Protein AF-A0A923VBX7-F1 (afdb_monomer_lite)

Secondary structure (DSSP, 8-state):
-HHHHHHHHHHHHHHHHHHHHHHHHHHHHTTS-HHHHT--STT-HHHHHHHHHTTPPPP---BTTB-TTTTS-HHHHHHHHHHHHHHHHHHHHHHHHHHHHHH-SEETTEEGGGHHHHHHHHHHHHHHHHHHHHHHHHHHHHHHHHHHHHHHHHTTHHHHS-HHHHHHHHHHHHHHHHHSSS--HHHHHHHHHHHHHHT--S---TT-HHHHHHHHHHS-HHHHHHHHHHHHHHHHTTS---HHHHHHHHHHHGGGHHHHHHHHHHHHHHHHHT-HHHHHHHT---SS--

Radius of gyration: 22.48 Å; chains: 1; bounding box: 53×40×68 Å

Structure (mmCIF, N/CA/C/O backbone):
data_AF-A0A923VBX7-F1
#
_entry.id   AF-A0A923VBX7-F1
#
loop_
_atom_site.group_PDB
_atom_site.id
_atom_site.type_symbol
_atom_site.label_atom_id
_atom_site.label_alt_id
_atom_site.label_comp_id
_atom_site.label_asym_id
_atom_site.label_entity_id
_atom_site.label_seq_id
_atom_site.pdbx_PDB_ins_code
_atom_site.Cartn_x
_atom_site.Cartn_y
_atom_site.Cartn_z
_atom_site.occupancy
_atom_site.B_iso_or_equiv
_atom_site.auth_seq_id
_atom_site.auth_comp_id
_atom_site.auth_asym_id
_atom_site.auth_atom_id
_atom_site.pdbx_PDB_model_num
ATOM 1 N N . ALA A 1 1 ? 29.361 15.892 -28.847 1.00 51.56 1 ALA A N 1
ATOM 2 C CA . ALA A 1 1 ? 28.146 15.483 -29.585 1.00 51.56 1 ALA A CA 1
ATOM 3 C C . ALA A 1 1 ? 27.371 14.391 -28.845 1.00 51.56 1 ALA A C 1
ATOM 5 O O . ALA A 1 1 ? 26.233 14.630 -28.474 1.00 51.56 1 ALA A O 1
ATOM 6 N N . THR A 1 2 ? 27.987 13.244 -28.541 1.00 47.69 2 THR A N 1
ATOM 7 C CA . THR A 1 2 ? 27.317 12.080 -27.926 1.00 47.69 2 THR A CA 1
ATOM 8 C C . THR A 1 2 ? 26.723 12.359 -26.543 1.00 47.69 2 THR A C 1
ATOM 10 O O . THR A 1 2 ? 25.574 12.017 -26.321 1.00 47.69 2 THR A O 1
ATOM 13 N N . ILE A 1 3 ? 27.451 13.057 -25.658 1.00 49.62 3 ILE A N 1
ATOM 14 C CA . ILE A 1 3 ? 26.965 13.453 -24.316 1.00 49.62 3 ILE A CA 1
ATOM 15 C C . ILE A 1 3 ? 25.756 14.397 -24.407 1.00 49.62 3 ILE A C 1
ATOM 17 O O . ILE A 1 3 ? 24.813 14.300 -23.631 1.00 49.62 3 ILE A O 1
ATOM 21 N N . PHE A 1 4 ? 25.772 15.314 -25.375 1.00 53.81 4 PHE A N 1
ATOM 22 C CA . PHE A 1 4 ? 24.684 16.269 -25.577 1.00 53.81 4 PHE A CA 1
ATOM 23 C C . PHE A 1 4 ? 23.429 15.571 -26.123 1.00 53.81 4 PHE A C 1
ATOM 25 O O . PHE A 1 4 ? 22.324 15.846 -25.672 1.00 53.81 4 PHE A O 1
ATOM 32 N N . ALA A 1 5 ? 23.605 14.608 -27.033 1.00 52.75 5 ALA A N 1
ATOM 33 C CA . ALA A 1 5 ? 22.516 13.785 -27.551 1.00 52.75 5 ALA A CA 1
ATOM 34 C C . ALA A 1 5 ? 21.892 12.888 -26.467 1.00 52.75 5 ALA A C 1
ATOM 36 O O . ALA A 1 5 ? 20.670 12.836 -26.370 1.00 52.75 5 ALA A O 1
ATOM 37 N N . THR A 1 6 ? 22.688 12.244 -25.603 1.00 56.56 6 THR A N 1
ATOM 38 C CA . THR A 1 6 ? 22.145 11.472 -24.469 1.00 56.56 6 THR A CA 1
ATOM 39 C C . THR A 1 6 ? 21.434 12.354 -23.449 1.00 56.56 6 THR A C 1
ATOM 41 O O . THR A 1 6 ? 20.392 11.951 -22.941 1.00 56.56 6 THR A O 1
ATOM 44 N N . LEU A 1 7 ? 21.926 13.569 -23.183 1.00 57.47 7 LEU A N 1
ATOM 45 C CA . LEU A 1 7 ? 21.220 14.535 -22.333 1.00 57.47 7 LEU A CA 1
ATOM 46 C C . LEU A 1 7 ? 19.865 14.945 -22.929 1.00 57.47 7 LEU A C 1
ATOM 48 O O . LEU A 1 7 ? 18.882 15.015 -22.195 1.00 57.47 7 LEU A O 1
ATOM 52 N N . ILE A 1 8 ? 19.788 15.159 -24.247 1.00 66.19 8 ILE A N 1
ATOM 53 C CA . ILE A 1 8 ? 18.523 15.450 -24.940 1.00 66.19 8 ILE A CA 1
ATOM 54 C C . ILE A 1 8 ? 17.568 14.258 -24.853 1.00 66.19 8 ILE A C 1
ATOM 56 O O . ILE A 1 8 ? 16.406 14.444 -24.509 1.00 66.19 8 ILE A O 1
ATOM 60 N N . VAL A 1 9 ? 18.036 13.038 -25.131 1.00 62.06 9 VAL A N 1
ATOM 61 C CA . VAL A 1 9 ? 17.202 11.827 -25.045 1.00 62.06 9 VAL A CA 1
ATOM 62 C C . VAL A 1 9 ? 16.673 11.637 -23.625 1.00 62.06 9 VAL A C 1
ATOM 64 O O . VAL A 1 9 ? 15.479 11.409 -23.446 1.00 62.06 9 VAL A O 1
ATOM 67 N N . PHE A 1 10 ? 17.525 11.807 -22.613 1.00 63.88 10 PHE A N 1
ATOM 68 C CA . PHE A 1 10 ? 17.118 11.744 -21.212 1.00 63.88 10 PHE A CA 1
ATOM 69 C C . PHE A 1 10 ? 16.081 12.821 -20.869 1.00 63.88 10 PHE A C 1
ATOM 71 O O . PHE A 1 10 ? 15.071 12.524 -20.235 1.00 63.88 10 PHE A O 1
ATOM 78 N N . TYR A 1 11 ? 16.282 14.053 -21.340 1.00 65.19 11 TYR A N 1
ATOM 79 C CA . TYR A 1 11 ? 15.330 15.147 -21.159 1.00 65.19 11 TYR A CA 1
ATOM 80 C C . TYR A 1 11 ? 13.978 14.864 -21.834 1.00 65.19 11 TYR A C 1
ATOM 82 O O . TYR A 1 11 ? 12.928 15.073 -21.231 1.00 65.19 11 TYR A O 1
ATOM 90 N N . VAL A 1 12 ? 13.975 14.330 -23.057 1.00 66.94 12 VAL A N 1
ATOM 91 C CA . VAL A 1 12 ? 12.745 13.957 -23.772 1.00 66.94 12 VAL A CA 1
ATOM 92 C C . VAL A 1 12 ? 12.023 12.811 -23.061 1.00 66.94 12 VAL A C 1
ATOM 94 O O . VAL A 1 12 ? 10.816 12.902 -22.844 1.00 66.94 12 VAL A O 1
ATOM 97 N N . LEU A 1 13 ? 12.742 11.765 -22.639 1.00 65.12 13 LEU A N 1
ATOM 98 C CA . LEU A 1 13 ? 12.178 10.670 -21.841 1.00 65.12 13 LEU A CA 1
ATOM 99 C C . LEU A 1 13 ? 11.580 11.183 -20.530 1.00 65.12 13 LEU A C 1
ATOM 101 O O . LEU A 1 13 ? 10.501 10.746 -20.139 1.00 65.12 13 LEU A O 1
ATOM 105 N N . PHE A 1 14 ? 12.240 12.144 -19.887 1.00 65.12 14 PHE A N 1
ATOM 106 C CA . PHE A 1 14 ? 11.742 12.791 -18.681 1.00 65.12 14 PHE A CA 1
ATOM 107 C C . PHE A 1 14 ? 10.430 13.548 -18.929 1.00 65.12 14 PHE A C 1
ATOM 109 O O . PHE A 1 14 ? 9.475 13.377 -18.173 1.00 65.12 14 PHE A O 1
ATOM 116 N N . ILE A 1 15 ? 10.336 14.324 -20.013 1.00 66.12 15 ILE A N 1
ATOM 117 C CA . ILE A 1 15 ? 9.091 15.008 -20.394 1.00 66.12 15 ILE A CA 1
ATOM 118 C C . ILE A 1 15 ? 7.979 14.001 -20.711 1.00 66.12 15 ILE A C 1
ATOM 120 O O . ILE A 1 15 ? 6.841 14.204 -20.294 1.00 66.12 15 ILE A O 1
ATOM 124 N N . ILE A 1 16 ? 8.290 12.898 -21.399 1.00 68.19 16 ILE A N 1
ATOM 125 C CA . ILE A 1 16 ? 7.318 11.832 -21.690 1.00 68.19 16 ILE A CA 1
ATOM 126 C C . ILE A 1 16 ? 6.838 11.173 -20.395 1.00 68.19 16 ILE A C 1
ATOM 128 O O . ILE A 1 16 ? 5.635 10.992 -20.223 1.00 68.19 16 ILE A O 1
ATOM 132 N N . ALA A 1 17 ? 7.747 10.854 -19.471 1.00 57.66 17 ALA A N 1
ATOM 133 C CA . ALA A 1 17 ? 7.400 10.293 -18.172 1.00 57.66 17 ALA A CA 1
ATOM 134 C C . ALA A 1 17 ? 6.510 11.260 -17.383 1.00 57.66 17 ALA A C 1
ATOM 136 O O . ALA A 1 17 ? 5.443 10.860 -16.930 1.00 57.66 17 ALA A O 1
ATOM 137 N N . LEU A 1 18 ? 6.878 12.543 -17.293 1.00 62.72 18 LEU A N 1
ATOM 138 C CA . LEU A 1 18 ? 6.049 13.562 -16.647 1.00 62.72 18 LEU A CA 1
ATOM 139 C C . LEU A 1 18 ? 4.673 13.694 -17.298 1.00 62.72 18 LEU A C 1
ATOM 141 O O . LEU A 1 18 ? 3.679 13.782 -16.584 1.00 62.72 18 LEU A O 1
ATOM 145 N N . LYS A 1 19 ? 4.595 13.681 -18.631 1.00 67.75 19 LYS A N 1
ATOM 146 C CA . LYS A 1 19 ? 3.326 13.780 -19.355 1.00 67.75 19 LYS A CA 1
ATOM 147 C C . LYS A 1 19 ? 2.448 12.551 -19.128 1.00 67.75 19 LYS A C 1
ATOM 149 O O . LYS A 1 19 ? 1.271 12.711 -18.832 1.00 67.75 19 LYS A O 1
ATOM 154 N N . ALA A 1 20 ? 3.012 11.346 -19.184 1.00 62.41 20 ALA A N 1
ATOM 155 C CA . ALA A 1 20 ? 2.283 10.111 -18.903 1.00 62.41 20 ALA A CA 1
ATOM 156 C C . ALA A 1 20 ? 1.764 10.092 -17.459 1.00 62.41 20 ALA A C 1
ATOM 158 O O . ALA A 1 20 ? 0.616 9.751 -17.193 1.00 62.41 20 ALA A O 1
ATOM 159 N N . VAL A 1 21 ? 2.599 10.522 -16.520 1.00 60.38 21 VAL A N 1
ATOM 160 C CA . VAL A 1 21 ? 2.256 10.628 -15.104 1.00 60.38 21 VAL A CA 1
ATOM 161 C C . VAL A 1 21 ? 1.185 11.711 -14.867 1.00 60.38 21 VAL A C 1
ATOM 163 O O . VAL A 1 21 ? 0.268 11.505 -14.072 1.00 60.38 21 VAL A O 1
ATOM 166 N N . TYR A 1 22 ? 1.241 12.828 -15.597 1.00 64.75 22 TYR A N 1
ATOM 167 C CA . TYR A 1 22 ? 0.217 13.877 -15.597 1.00 64.75 22 TYR A CA 1
ATOM 168 C C . TYR A 1 22 ? -1.111 13.403 -16.203 1.00 64.75 22 TYR A C 1
ATOM 170 O O . TYR A 1 22 ? -2.162 13.690 -15.641 1.00 64.75 22 TYR A O 1
ATOM 178 N N . GLU A 1 23 ? -1.094 12.643 -17.298 1.00 65.19 23 GLU A N 1
ATOM 179 C CA . GLU A 1 23 ? -2.301 12.066 -17.904 1.00 65.19 23 GLU A CA 1
ATOM 180 C C . GLU A 1 23 ? -2.961 11.040 -16.975 1.00 65.19 23 GLU A C 1
ATOM 182 O O . GLU A 1 23 ? -4.172 11.093 -16.761 1.00 65.19 23 GLU A O 1
ATOM 187 N N . VAL A 1 24 ? -2.172 10.166 -16.336 1.00 62.91 24 VAL A N 1
ATOM 188 C CA . VAL A 1 24 ? -2.672 9.249 -15.297 1.00 62.91 24 VAL A CA 1
ATOM 189 C C . VAL A 1 24 ? -3.269 10.037 -14.129 1.00 62.91 24 VAL A C 1
ATOM 191 O O . VAL A 1 24 ? -4.348 9.694 -13.649 1.00 62.91 24 VAL A O 1
ATOM 194 N N . SER A 1 25 ? -2.615 11.123 -13.706 1.00 59.09 25 SER A N 1
ATOM 195 C CA . SER A 1 25 ? -3.168 12.037 -12.706 1.00 59.09 25 SER A CA 1
ATOM 196 C C . SER A 1 25 ? -4.494 12.636 -13.168 1.00 59.09 25 SER A C 1
ATOM 198 O O . SER A 1 25 ? -5.451 12.572 -12.415 1.00 59.09 25 SER A O 1
ATOM 200 N N . GLY A 1 26 ? -4.611 13.126 -14.407 1.00 58.75 26 GLY A N 1
ATOM 201 C CA . GLY A 1 26 ? -5.843 13.699 -14.961 1.00 58.75 26 GLY A CA 1
ATOM 202 C C . GLY A 1 26 ? -7.029 12.728 -14.966 1.00 58.75 26 GLY A C 1
ATOM 203 O O . GLY A 1 26 ? -8.135 13.111 -14.589 1.00 58.75 26 GLY A O 1
ATOM 204 N N . ILE A 1 27 ? -6.789 11.456 -15.295 1.00 58.66 27 ILE A N 1
ATOM 205 C CA . ILE A 1 27 ? -7.807 10.389 -15.245 1.00 58.66 27 ILE A CA 1
ATOM 206 C C . ILE A 1 27 ? -8.263 10.128 -13.797 1.00 58.66 27 ILE A C 1
ATOM 208 O O . ILE A 1 27 ? -9.441 9.880 -13.533 1.00 58.66 27 ILE A O 1
ATOM 212 N N . ILE A 1 28 ? -7.344 10.225 -12.836 1.00 55.53 28 ILE A N 1
ATOM 213 C CA . ILE A 1 28 ? -7.622 10.021 -11.406 1.00 55.53 28 ILE A CA 1
ATOM 214 C C . ILE A 1 28 ? -8.250 11.273 -10.771 1.00 55.53 28 ILE A C 1
ATOM 216 O O . ILE A 1 28 ? -9.108 11.164 -9.897 1.00 55.53 28 ILE A O 1
ATOM 220 N N . ASN A 1 29 ? -7.908 12.461 -11.270 1.00 48.94 29 ASN A N 1
ATOM 221 C CA . ASN A 1 29 ? -8.434 13.766 -10.866 1.00 48.94 29 ASN A CA 1
ATOM 222 C C . ASN A 1 29 ? -9.926 13.926 -11.213 1.00 48.94 29 ASN A C 1
ATOM 224 O O . ASN A 1 29 ? -10.609 14.746 -10.614 1.00 48.94 29 ASN A O 1
ATOM 228 N N . MET A 1 30 ? -10.469 13.102 -12.120 1.00 48.94 30 MET A N 1
ATOM 229 C CA . MET A 1 30 ? -11.922 12.998 -12.321 1.00 48.94 30 MET A CA 1
ATOM 230 C C . MET A 1 30 ? -12.665 12.431 -11.096 1.00 48.94 30 MET A C 1
ATOM 232 O O . MET A 1 30 ? -13.874 12.612 -10.991 1.00 48.94 30 MET A O 1
ATOM 236 N N . HIS A 1 31 ? -11.969 11.756 -10.172 1.00 46.25 31 HIS A N 1
ATOM 237 C CA . HIS A 1 31 ? -12.571 11.043 -9.037 1.00 46.25 31 HIS A CA 1
ATOM 238 C C . HIS A 1 31 ? -12.242 11.650 -7.660 1.00 46.25 31 HIS A C 1
ATOM 240 O O . HIS A 1 31 ? -12.847 11.250 -6.665 1.00 46.25 31 HIS A O 1
ATOM 246 N N . ALA A 1 32 ? -11.319 12.612 -7.575 1.00 44.12 32 ALA A N 1
ATOM 247 C CA . ALA A 1 32 ? -10.891 13.234 -6.322 1.00 44.12 32 ALA A CA 1
ATOM 248 C C . ALA A 1 32 ? -11.072 14.760 -6.386 1.00 44.12 32 ALA A C 1
ATOM 250 O O . ALA A 1 32 ? -10.716 15.397 -7.374 1.00 44.12 32 ALA A O 1
ATOM 251 N N . LYS A 1 33 ? -11.649 15.369 -5.338 1.00 48.28 33 LYS A N 1
ATOM 252 C CA . LYS A 1 33 ? -11.847 16.827 -5.281 1.00 48.28 33 LYS A CA 1
ATOM 253 C C . LYS A 1 33 ? -10.487 17.527 -5.359 1.00 48.28 33 LYS A C 1
ATOM 255 O O . LYS A 1 33 ? -9.602 17.269 -4.549 1.00 48.28 33 LYS A O 1
ATOM 260 N N . GLN A 1 34 ? -10.365 18.468 -6.292 1.00 39.84 34 GLN A N 1
ATOM 261 C CA . GLN A 1 34 ? -9.155 19.237 -6.614 1.00 39.84 34 GLN A CA 1
ATOM 262 C C . GLN A 1 34 ? -8.477 19.899 -5.390 1.00 39.84 34 GLN A C 1
ATOM 264 O O . GLN A 1 34 ? -7.272 20.133 -5.407 1.00 39.84 34 GLN A O 1
ATOM 269 N N . SER A 1 35 ? -9.227 20.142 -4.306 1.00 41.72 35 SER A N 1
ATOM 270 C CA . SER A 1 35 ? -8.733 20.684 -3.034 1.00 41.72 35 SER A CA 1
ATOM 271 C C . SER A 1 35 ? -7.954 19.688 -2.164 1.00 41.72 35 SER A C 1
ATOM 273 O O . SER A 1 35 ? -7.134 20.119 -1.365 1.00 41.72 35 SER A O 1
ATOM 275 N N . GLU A 1 36 ? -8.177 18.374 -2.291 1.00 47.22 36 GLU A N 1
ATOM 276 C CA . GLU A 1 36 ? -7.440 17.361 -1.511 1.00 47.22 36 GLU A CA 1
ATOM 277 C C . GLU A 1 36 ? -6.071 17.037 -2.132 1.00 47.22 36 GLU A C 1
ATOM 279 O O . GLU A 1 36 ? -5.105 16.785 -1.409 1.00 47.22 36 GLU A O 1
ATOM 284 N N . LEU A 1 37 ?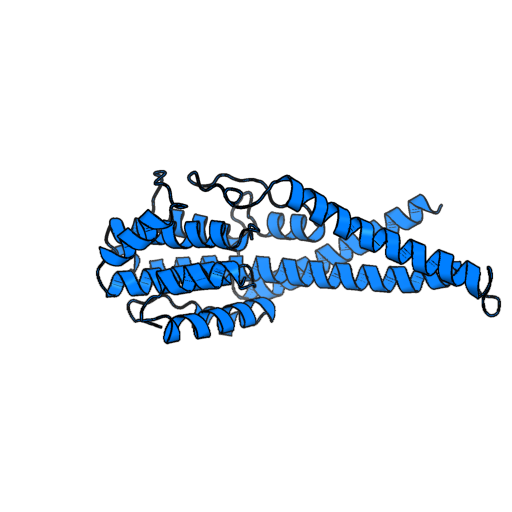 -5.955 17.114 -3.467 1.00 45.00 37 LEU A N 1
ATOM 285 C CA . LEU A 1 37 ? -4.692 16.913 -4.195 1.00 45.00 37 LEU A CA 1
ATOM 286 C C . LEU A 1 37 ? -3.668 18.037 -3.966 1.00 45.00 37 LEU A C 1
ATOM 288 O O . LEU A 1 37 ? -2.470 17.811 -4.141 1.00 45.00 37 LEU A O 1
ATOM 292 N N . ALA A 1 38 ? -4.140 19.229 -3.593 1.00 40.88 38 ALA A N 1
ATOM 293 C CA . ALA A 1 38 ? -3.348 20.444 -3.408 1.00 40.88 38 ALA A CA 1
ATOM 294 C C . ALA A 1 38 ? -2.915 20.676 -1.950 1.00 40.88 38 ALA A C 1
ATOM 296 O O . ALA A 1 38 ? -2.565 21.795 -1.582 1.00 40.88 38 ALA A O 1
ATOM 297 N N . THR A 1 39 ? -2.963 19.645 -1.101 1.00 42.59 39 THR A N 1
ATOM 298 C CA . THR A 1 39 ? -2.499 19.790 0.280 1.00 42.59 39 THR A CA 1
ATOM 299 C C . THR A 1 39 ? -0.971 19.884 0.267 1.00 42.59 39 THR A C 1
ATOM 301 O O . THR A 1 39 ? -0.288 18.910 -0.061 1.00 42.59 39 THR A O 1
ATOM 304 N N . ASP A 1 40 ? -0.455 21.074 0.576 1.00 45.94 40 ASP A N 1
ATOM 305 C CA . ASP A 1 40 ? 0.971 21.386 0.688 1.00 45.94 40 ASP A CA 1
ATOM 306 C C . ASP A 1 40 ? 1.621 20.457 1.723 1.00 45.94 40 ASP A C 1
ATOM 308 O O . ASP A 1 40 ? 1.358 20.533 2.925 1.00 45.94 40 ASP A O 1
ATOM 312 N N . GLY A 1 41 ? 2.427 19.507 1.257 1.00 55.88 41 GLY A N 1
ATOM 313 C CA . GLY A 1 41 ? 3.040 18.502 2.113 1.00 55.88 41 GLY A CA 1
ATOM 314 C C . GLY A 1 41 ? 3.899 17.516 1.334 1.00 55.88 41 GLY A C 1
ATOM 315 O O . GLY A 1 41 ? 3.741 17.338 0.130 1.00 55.88 41 GLY A O 1
ATOM 316 N N . LEU A 1 42 ? 4.798 16.824 2.037 1.00 53.69 42 LEU A N 1
ATOM 317 C CA . LEU A 1 42 ? 5.796 15.897 1.476 1.00 53.69 42 LEU A CA 1
ATOM 318 C C . LEU A 1 42 ? 5.201 14.729 0.651 1.00 53.69 42 LEU A C 1
ATOM 320 O O . LEU A 1 42 ? 5.920 14.083 -0.111 1.00 53.69 42 LEU A O 1
ATOM 324 N N . PHE A 1 43 ? 3.893 14.486 0.783 1.00 59.00 43 PHE A N 1
ATOM 325 C CA . PHE A 1 43 ? 3.109 13.475 0.063 1.00 59.00 43 PHE A CA 1
ATOM 326 C C . PHE A 1 43 ? 2.070 14.076 -0.895 1.00 59.00 43 PHE A C 1
ATOM 328 O O . PHE A 1 43 ? 1.101 13.404 -1.246 1.00 59.00 43 PHE A O 1
ATOM 335 N N . SER A 1 44 ? 2.240 15.333 -1.317 1.00 63.59 44 SER A N 1
ATOM 336 C CA . SER A 1 44 ? 1.382 15.911 -2.352 1.00 63.59 44 SER A CA 1
ATOM 337 C C . SER A 1 44 ? 1.470 15.079 -3.629 1.00 63.59 44 SER A C 1
ATOM 339 O O . SER A 1 44 ? 2.495 14.451 -3.921 1.00 63.59 44 SER A O 1
ATOM 341 N N . VAL A 1 45 ? 0.405 15.097 -4.430 1.00 65.81 45 VAL A N 1
ATOM 342 C CA . VAL A 1 45 ? 0.390 14.372 -5.703 1.00 65.81 45 VAL A CA 1
ATOM 343 C C . VAL A 1 45 ? 1.568 14.815 -6.575 1.00 65.81 45 VAL A C 1
ATOM 345 O O . VAL A 1 45 ? 2.264 13.980 -7.138 1.00 65.81 45 VAL A O 1
ATOM 348 N N . GLN A 1 46 ? 1.907 16.103 -6.585 1.00 63.25 46 GLN A N 1
ATOM 349 C CA . GLN A 1 46 ? 3.076 16.610 -7.310 1.00 63.25 46 GLN A CA 1
ATOM 350 C C . GLN A 1 46 ? 4.399 15.994 -6.821 1.00 63.25 46 GLN A C 1
ATOM 352 O O . GLN A 1 46 ? 5.232 15.596 -7.640 1.00 63.25 46 GLN A O 1
ATOM 357 N N . HIS A 1 47 ? 4.597 15.853 -5.507 1.00 67.62 47 HIS A N 1
ATOM 358 C CA . HIS A 1 47 ? 5.788 15.210 -4.945 1.00 67.62 47 HIS A CA 1
ATOM 359 C C . HIS A 1 47 ? 5.828 13.701 -5.219 1.00 67.62 47 HIS A C 1
ATOM 361 O O . HIS A 1 47 ? 6.877 13.175 -5.583 1.00 67.62 47 HIS A O 1
ATOM 367 N N . ILE A 1 48 ? 4.695 13.003 -5.119 1.00 69.94 48 ILE A N 1
ATOM 368 C CA . ILE A 1 48 ? 4.593 11.574 -5.451 1.00 69.94 48 ILE A CA 1
ATOM 369 C C . ILE A 1 48 ? 4.953 11.345 -6.926 1.00 69.94 48 ILE A C 1
ATOM 371 O O . ILE A 1 48 ? 5.758 10.467 -7.247 1.00 69.94 48 ILE A O 1
ATOM 375 N N . LEU A 1 49 ? 4.390 12.157 -7.822 1.00 66.56 49 LEU A N 1
ATOM 376 C CA . LEU A 1 49 ? 4.581 12.040 -9.264 1.00 66.56 49 LEU A CA 1
ATOM 377 C C . LEU A 1 49 ? 6.002 12.393 -9.696 1.00 66.56 49 LEU A C 1
ATOM 379 O O . LEU A 1 49 ? 6.610 11.634 -10.446 1.00 66.56 49 LEU A O 1
ATOM 383 N N . SER A 1 50 ? 6.560 13.491 -9.183 1.00 63.25 50 SER A N 1
ATOM 384 C CA . SER A 1 50 ? 7.938 13.896 -9.485 1.00 63.25 50 SER A CA 1
ATOM 385 C C . SER A 1 50 ? 8.965 12.873 -8.997 1.00 63.25 50 SER A C 1
ATOM 387 O O . SER A 1 50 ? 9.874 12.526 -9.747 1.00 63.25 50 SER A O 1
ATOM 389 N N . ARG A 1 51 ? 8.803 12.319 -7.788 1.00 69.44 51 ARG A N 1
ATOM 390 C CA . ARG A 1 51 ? 9.705 11.274 -7.272 1.00 69.44 51 ARG A CA 1
ATOM 391 C C . ARG A 1 51 ? 9.617 9.988 -8.073 1.00 69.44 51 ARG A C 1
ATOM 393 O O . ARG A 1 51 ? 10.650 9.395 -8.360 1.00 69.44 51 ARG A O 1
ATOM 400 N N . THR A 1 52 ? 8.411 9.594 -8.472 1.00 66.62 52 THR A N 1
ATOM 401 C CA . THR A 1 52 ? 8.222 8.391 -9.291 1.00 66.62 52 THR A CA 1
ATOM 402 C C . THR A 1 52 ? 8.814 8.576 -10.687 1.00 66.62 52 THR A C 1
ATOM 404 O O . THR A 1 52 ? 9.521 7.698 -11.169 1.00 66.62 52 THR A O 1
ATOM 407 N N . ALA A 1 53 ? 8.598 9.740 -11.309 1.00 61.22 53 ALA A N 1
ATOM 408 C CA . ALA A 1 53 ? 9.176 10.078 -12.609 1.00 61.22 53 ALA A CA 1
ATOM 409 C C . ALA A 1 53 ? 10.715 10.127 -12.584 1.00 61.22 53 ALA A C 1
ATOM 411 O O . ALA A 1 53 ? 11.352 9.803 -13.581 1.00 61.22 53 ALA A O 1
ATOM 412 N N . LEU A 1 54 ? 11.309 10.511 -11.450 1.00 64.12 54 LEU A N 1
ATOM 413 C CA . LEU A 1 54 ? 12.759 10.577 -11.250 1.00 64.12 54 LEU A CA 1
ATOM 414 C C . LEU A 1 54 ? 13.364 9.290 -10.657 1.00 64.12 54 LEU A C 1
ATOM 416 O O . LEU A 1 54 ? 14.562 9.266 -10.375 1.00 64.12 54 LEU A O 1
ATOM 420 N N . GLU A 1 55 ? 12.557 8.246 -10.430 1.00 64.81 55 GLU A N 1
ATOM 421 C CA . GLU A 1 55 ? 12.943 7.030 -9.693 1.00 64.81 55 GLU A CA 1
ATOM 422 C C . GLU A 1 55 ? 13.677 7.327 -8.367 1.00 64.81 55 GLU A C 1
ATOM 424 O O . GLU A 1 55 ? 14.602 6.614 -7.961 1.00 64.81 55 GLU A O 1
ATOM 429 N N . LEU A 1 56 ? 13.303 8.420 -7.696 1.00 62.25 56 LEU A N 1
ATOM 430 C CA . LEU A 1 56 ? 13.923 8.810 -6.437 1.00 62.25 56 LEU A CA 1
ATOM 431 C C . LEU A 1 56 ? 13.408 7.911 -5.310 1.00 62.25 56 LEU A C 1
ATOM 433 O O . LEU A 1 56 ? 12.196 7.702 -5.213 1.00 62.25 56 LEU A O 1
ATOM 437 N N . PRO A 1 57 ? 14.294 7.427 -4.417 1.00 58.53 57 PRO A N 1
ATOM 438 C CA . PRO A 1 57 ? 13.855 6.694 -3.239 1.00 58.53 57 PRO A CA 1
ATOM 439 C C . PRO A 1 57 ? 12.947 7.581 -2.380 1.00 58.53 57 PRO A C 1
ATOM 441 O O . PRO A 1 57 ? 13.139 8.800 -2.299 1.00 58.53 57 PRO A O 1
ATOM 444 N N . ASP A 1 58 ? 11.945 6.978 -1.744 1.00 61.78 58 ASP A N 1
ATOM 445 C CA . ASP A 1 58 ? 11.038 7.672 -0.828 1.00 61.78 58 ASP A CA 1
ATOM 446 C C . ASP A 1 58 ? 11.776 8.107 0.459 1.00 61.78 58 ASP A C 1
ATOM 448 O O . ASP A 1 58 ? 12.801 7.519 0.813 1.00 61.78 58 ASP A O 1
ATOM 452 N N . PRO A 1 59 ? 11.340 9.192 1.128 1.00 56.28 59 PRO A N 1
ATOM 453 C CA . PRO A 1 59 ? 12.078 9.753 2.251 1.00 56.28 59 PRO A CA 1
ATOM 454 C C . PRO A 1 59 ? 11.903 8.851 3.476 1.00 56.28 59 PRO A C 1
ATOM 456 O O . PRO A 1 59 ? 10.794 8.402 3.763 1.00 56.28 59 PRO A O 1
ATOM 459 N N . GLU A 1 60 ? 12.983 8.614 4.222 1.00 53.53 60 GLU A N 1
ATOM 460 C CA . GLU A 1 60 ? 12.914 7.893 5.494 1.00 53.53 60 GLU A CA 1
ATOM 461 C C . GLU A 1 60 ? 12.207 8.775 6.534 1.00 53.53 60 GLU A C 1
ATOM 463 O O . GLU A 1 60 ? 12.824 9.622 7.179 1.00 53.53 60 GLU A O 1
ATOM 468 N N . LEU A 1 61 ? 10.891 8.617 6.673 1.00 55.41 61 LEU A N 1
ATOM 469 C CA . LEU A 1 61 ? 10.113 9.317 7.689 1.00 55.41 61 LEU A CA 1
ATOM 470 C C . LEU A 1 61 ? 9.759 8.358 8.817 1.00 55.41 61 LEU A C 1
ATOM 472 O O . LEU A 1 61 ? 9.068 7.362 8.609 1.00 55.41 61 LEU A O 1
ATOM 476 N N . LYS A 1 62 ? 10.186 8.705 10.030 1.00 55.47 62 LYS A N 1
ATOM 477 C CA . LYS A 1 62 ? 9.606 8.152 11.253 1.00 55.47 62 LYS A CA 1
ATOM 478 C C . LYS A 1 62 ? 8.321 8.917 11.529 1.00 55.47 62 LYS A C 1
ATOM 480 O O . LYS A 1 62 ? 8.370 10.045 12.012 1.00 55.47 62 LYS A O 1
ATOM 485 N N . ILE A 1 63 ? 7.184 8.336 11.167 1.00 56.84 63 ILE A N 1
ATOM 486 C CA . ILE A 1 63 ? 5.871 8.922 11.454 1.00 56.84 63 ILE A CA 1
ATOM 487 C C . ILE A 1 63 ? 5.321 8.226 12.695 1.00 56.84 63 ILE A C 1
ATOM 489 O O . ILE A 1 63 ? 5.196 7.004 12.700 1.00 56.84 63 ILE A O 1
ATOM 493 N N . LEU A 1 64 ? 5.024 8.994 13.751 1.00 55.44 64 LEU A N 1
ATOM 494 C CA . LEU A 1 64 ? 4.502 8.485 15.032 1.00 55.44 64 LEU A CA 1
ATOM 495 C C . LEU A 1 64 ? 5.385 7.406 15.697 1.00 55.44 64 LEU A C 1
ATOM 497 O O . LEU A 1 64 ? 4.877 6.437 16.264 1.00 55.44 64 LEU A O 1
ATOM 501 N N . GLY A 1 65 ? 6.709 7.523 15.568 1.00 56.50 65 GLY A N 1
ATOM 502 C CA . GLY A 1 65 ? 7.657 6.536 16.094 1.00 56.50 65 GLY A CA 1
ATOM 503 C C . GLY A 1 65 ? 7.694 5.192 15.348 1.00 56.50 65 GLY A C 1
ATOM 504 O O . GLY A 1 65 ? 8.475 4.321 15.730 1.00 56.50 65 GLY A O 1
ATOM 505 N N . ILE A 1 66 ? 6.911 5.012 14.274 1.00 58.59 66 ILE A N 1
ATOM 506 C CA . ILE A 1 66 ? 6.936 3.802 13.439 1.00 58.59 66 ILE A CA 1
ATOM 507 C C . ILE A 1 66 ? 8.209 3.816 12.591 1.00 58.59 66 ILE A C 1
ATOM 509 O O . ILE A 1 66 ? 8.410 4.714 11.770 1.00 58.59 66 ILE A O 1
ATOM 513 N N . ASP A 1 67 ? 9.060 2.804 12.774 1.00 58.25 67 ASP A N 1
ATOM 514 C CA . ASP A 1 67 ? 10.228 2.579 11.923 1.00 58.25 67 ASP A CA 1
ATOM 515 C C . ASP A 1 67 ? 9.912 1.496 10.871 1.00 58.25 67 ASP A C 1
ATOM 517 O O . ASP A 1 67 ? 9.924 0.300 11.194 1.00 58.25 67 ASP A O 1
ATOM 521 N N . PRO A 1 68 ? 9.650 1.872 9.604 1.00 54.19 68 PRO A N 1
ATOM 522 C CA . PRO A 1 68 ? 9.363 0.908 8.542 1.00 54.19 68 PRO A CA 1
ATOM 523 C C . PRO A 1 68 ? 10.538 -0.048 8.266 1.00 54.19 68 PRO A C 1
ATOM 525 O O . PRO A 1 68 ? 10.331 -1.138 7.737 1.00 54.19 68 PRO A O 1
ATOM 528 N N . PHE A 1 69 ? 11.767 0.298 8.671 1.00 52.66 69 PHE A N 1
ATOM 529 C CA . PHE A 1 69 ? 12.962 -0.524 8.463 1.00 52.66 69 PHE A CA 1
ATOM 530 C C . PHE A 1 69 ? 13.304 -1.440 9.638 1.00 52.66 69 PHE A C 1
ATOM 532 O O . PHE A 1 69 ? 14.295 -2.170 9.563 1.00 52.66 69 PHE A O 1
ATOM 539 N N . LYS A 1 70 ? 12.473 -1.496 10.688 1.00 55.41 70 LYS A N 1
ATOM 540 C CA . LYS A 1 70 ? 12.682 -2.367 11.861 1.00 55.41 70 LYS A CA 1
ATOM 541 C C . LYS A 1 70 ? 12.943 -3.836 11.492 1.00 55.41 70 LYS A C 1
ATOM 543 O O . LYS A 1 70 ? 13.622 -4.543 12.233 1.00 55.41 70 LYS A O 1
ATOM 548 N N . ARG A 1 71 ? 12.427 -4.303 10.343 1.00 48.97 71 ARG A N 1
ATOM 549 C CA . ARG A 1 71 ? 12.543 -5.696 9.861 1.00 48.97 71 ARG A CA 1
ATOM 550 C C . ARG A 1 71 ? 13.425 -5.897 8.613 1.00 48.97 71 ARG A C 1
ATOM 552 O O . ARG A 1 71 ? 13.531 -7.037 8.158 1.00 48.97 71 ARG A O 1
ATOM 559 N N . ILE A 1 72 ? 14.067 -4.858 8.058 1.00 47.94 72 ILE A N 1
ATOM 560 C CA . ILE A 1 72 ? 14.966 -4.977 6.889 1.00 47.94 72 ILE A CA 1
ATOM 561 C C . ILE A 1 72 ? 16.423 -4.676 7.263 1.00 47.94 72 ILE A C 1
ATOM 563 O O . ILE A 1 72 ? 16.744 -3.650 7.855 1.00 47.94 72 ILE A O 1
ATOM 567 N N . SER A 1 73 ? 17.346 -5.529 6.803 1.00 46.59 73 SER A N 1
ATOM 568 C CA . SER A 1 73 ? 18.782 -5.224 6.804 1.00 46.59 73 SER A CA 1
ATOM 569 C C . SER A 1 73 ? 19.108 -4.141 5.766 1.00 46.59 73 SER A C 1
ATOM 571 O O . SER A 1 73 ? 19.040 -4.385 4.560 1.00 46.59 73 SER A O 1
ATOM 573 N N . LYS A 1 74 ? 19.506 -2.950 6.234 1.00 48.34 74 LYS A N 1
ATOM 574 C CA . LYS A 1 74 ? 19.831 -1.755 5.420 1.00 48.34 74 LYS A CA 1
ATOM 575 C C . LYS A 1 74 ? 20.800 -2.030 4.256 1.00 48.34 74 LYS A C 1
ATOM 577 O O . LYS A 1 74 ? 20.700 -1.415 3.198 1.00 48.34 74 LYS A O 1
ATOM 582 N N . LYS A 1 75 ? 21.710 -2.998 4.420 1.00 46.22 75 LYS A N 1
ATOM 583 C CA . LYS A 1 75 ? 22.697 -3.399 3.399 1.00 46.22 75 LYS A CA 1
ATOM 584 C C . LYS A 1 75 ? 22.062 -4.146 2.221 1.00 46.22 75 LYS A C 1
ATOM 586 O O . LYS A 1 75 ? 22.480 -3.955 1.084 1.00 46.22 75 LYS A O 1
ATOM 591 N N . ASN A 1 76 ? 21.020 -4.939 2.471 1.00 47.78 76 ASN A N 1
ATOM 592 C CA . ASN A 1 76 ? 20.348 -5.715 1.427 1.00 47.78 76 ASN A CA 1
ATOM 593 C C . ASN A 1 76 ? 19.538 -4.814 0.488 1.00 47.78 76 ASN A C 1
ATOM 595 O O . ASN A 1 76 ? 19.498 -5.075 -0.710 1.00 47.78 76 ASN A O 1
ATOM 599 N N . LEU A 1 77 ? 18.950 -3.732 1.011 1.00 51.25 77 LEU A N 1
ATOM 600 C CA . LEU A 1 77 ? 18.193 -2.762 0.215 1.00 51.25 77 LEU A CA 1
ATOM 601 C C . LEU A 1 77 ? 19.104 -2.027 -0.786 1.00 51.25 77 LEU A C 1
ATOM 603 O O . LEU A 1 77 ? 18.784 -1.918 -1.969 1.00 51.25 77 LEU A O 1
ATOM 607 N N . PHE A 1 78 ? 20.281 -1.595 -0.320 1.00 46.66 78 PHE A N 1
ATOM 608 C CA . PHE A 1 78 ? 21.282 -0.922 -1.149 1.00 46.66 78 PHE A CA 1
ATOM 609 C C . PHE A 1 78 ? 21.852 -1.847 -2.237 1.00 46.66 78 PHE A C 1
ATOM 611 O O . PHE A 1 78 ? 21.924 -1.463 -3.403 1.00 46.66 78 PHE A O 1
ATOM 618 N N . ILE A 1 79 ? 22.191 -3.091 -1.880 1.00 47.69 79 ILE A N 1
ATOM 619 C CA . ILE A 1 79 ? 22.701 -4.095 -2.827 1.00 47.69 79 ILE A CA 1
ATOM 620 C C . ILE A 1 79 ? 21.641 -4.447 -3.880 1.00 47.69 79 ILE A C 1
ATOM 622 O O . ILE A 1 79 ? 21.976 -4.577 -5.055 1.00 47.69 79 ILE A O 1
ATOM 626 N N . LEU A 1 80 ? 20.365 -4.548 -3.498 1.00 49.12 80 LEU A N 1
ATOM 627 C CA . LEU A 1 80 ? 19.276 -4.840 -4.433 1.00 49.12 80 LEU A CA 1
ATOM 628 C C . LEU A 1 80 ? 19.063 -3.697 -5.440 1.00 49.12 80 LEU A C 1
ATOM 630 O O . LEU A 1 80 ? 18.900 -3.953 -6.634 1.00 49.12 80 LEU A O 1
ATOM 634 N N . GLY A 1 81 ? 19.133 -2.442 -4.981 1.00 50.06 81 GLY A N 1
ATOM 635 C CA . GLY A 1 81 ? 19.091 -1.265 -5.854 1.00 50.06 81 GLY A CA 1
ATOM 636 C C . GLY A 1 81 ? 20.286 -1.191 -6.811 1.00 50.06 81 GLY A C 1
ATOM 637 O O . GLY A 1 81 ? 20.114 -0.919 -8.002 1.00 50.06 81 GLY A O 1
ATOM 638 N N . LEU A 1 82 ? 21.488 -1.507 -6.316 1.00 50.75 82 LEU A N 1
ATOM 639 C CA . LEU A 1 82 ? 22.718 -1.535 -7.108 1.00 50.75 82 LEU A CA 1
ATOM 640 C C . LEU A 1 82 ? 22.693 -2.650 -8.165 1.00 50.75 82 LEU A C 1
ATOM 642 O O . LEU A 1 82 ? 22.978 -2.391 -9.330 1.00 50.75 82 LEU A O 1
ATOM 646 N N . LEU A 1 83 ? 22.295 -3.870 -7.788 1.00 50.34 83 LEU A N 1
ATOM 647 C CA . LEU A 1 83 ? 22.175 -5.018 -8.695 1.00 50.34 83 LEU A CA 1
ATOM 648 C C . LEU A 1 83 ? 21.136 -4.777 -9.792 1.00 50.34 83 LEU A C 1
ATOM 650 O O . LEU A 1 83 ? 21.344 -5.183 -10.935 1.00 50.34 83 LEU A O 1
ATOM 654 N N . TYR A 1 84 ? 20.036 -4.091 -9.472 1.00 55.06 84 TYR A N 1
ATOM 655 C CA . TYR A 1 84 ? 19.013 -3.761 -10.460 1.00 55.06 84 TYR A CA 1
ATOM 656 C C . TYR A 1 84 ? 19.530 -2.773 -11.517 1.00 55.06 84 TYR A C 1
ATOM 658 O O . TYR A 1 84 ? 19.386 -3.031 -12.714 1.00 55.06 84 TYR A O 1
ATOM 666 N N . LYS A 1 85 ? 20.195 -1.683 -11.102 1.00 56.31 85 LYS A N 1
ATOM 667 C CA . LYS A 1 85 ? 20.813 -0.731 -12.045 1.00 56.31 85 LYS A CA 1
ATOM 668 C C . LYS A 1 85 ? 21.984 -1.362 -12.806 1.00 56.31 85 LYS A C 1
ATOM 670 O O . LYS A 1 85 ? 22.125 -1.136 -14.007 1.00 56.31 85 LYS A O 1
ATOM 675 N N . ALA A 1 86 ? 22.761 -2.224 -12.150 1.00 53.31 86 ALA A N 1
ATOM 676 C CA . ALA A 1 86 ? 23.835 -2.984 -12.783 1.00 53.31 86 ALA A CA 1
ATOM 677 C C . ALA A 1 86 ? 23.307 -3.938 -13.862 1.00 53.31 86 ALA A C 1
ATOM 679 O O . ALA A 1 86 ? 23.912 -4.028 -14.923 1.00 53.31 86 ALA A O 1
ATOM 680 N N . LYS A 1 87 ? 22.156 -4.593 -13.657 1.00 59.78 87 LYS A N 1
ATOM 681 C CA . LYS A 1 87 ? 21.553 -5.489 -14.657 1.00 59.78 87 LYS A CA 1
ATOM 682 C C . LYS A 1 87 ? 21.272 -4.774 -15.981 1.00 59.78 87 LYS A C 1
ATOM 684 O O . LYS A 1 87 ? 21.529 -5.347 -17.037 1.00 59.78 87 LYS A O 1
ATOM 689 N N . ILE A 1 88 ? 20.791 -3.532 -15.941 1.00 59.03 88 ILE A N 1
ATOM 690 C CA . ILE A 1 88 ? 20.515 -2.737 -17.150 1.00 59.03 88 ILE A CA 1
ATOM 691 C C . ILE A 1 88 ? 21.822 -2.436 -17.898 1.00 59.03 88 ILE A C 1
ATOM 693 O O . ILE A 1 88 ? 21.919 -2.678 -19.100 1.00 59.03 88 ILE A O 1
ATOM 697 N N . VAL A 1 89 ? 22.858 -2.002 -17.174 1.00 60.28 89 VAL A N 1
ATOM 698 C CA . VAL A 1 89 ? 24.188 -1.720 -17.742 1.00 60.28 89 VAL A CA 1
ATOM 699 C C . VAL A 1 89 ? 24.826 -2.987 -18.319 1.00 60.28 89 VAL A C 1
ATOM 701 O O . VAL A 1 89 ? 25.311 -2.973 -19.447 1.00 60.28 89 VAL A O 1
ATOM 704 N N . VAL A 1 90 ? 24.770 -4.101 -17.584 1.00 64.81 90 VAL A N 1
ATOM 705 C CA . VAL A 1 90 ? 25.324 -5.397 -17.996 1.00 64.81 90 VAL A CA 1
ATOM 706 C C . VAL A 1 90 ? 24.595 -5.940 -19.218 1.00 64.81 90 VAL A C 1
ATOM 708 O O . VAL A 1 90 ? 25.255 -6.434 -20.123 1.00 64.81 90 VAL A O 1
ATOM 711 N N . THR A 1 91 ? 23.268 -5.814 -19.308 1.00 62.12 91 THR A N 1
ATOM 712 C CA . THR A 1 91 ? 22.536 -6.331 -20.478 1.00 62.12 91 THR A CA 1
ATOM 713 C C . THR A 1 91 ? 22.895 -5.551 -21.741 1.00 62.12 91 THR A C 1
ATOM 715 O O . THR A 1 91 ? 23.132 -6.154 -22.784 1.00 62.12 91 THR A O 1
ATOM 718 N N . ASN A 1 92 ? 23.038 -4.226 -21.637 1.00 61.56 92 ASN A N 1
ATOM 719 C CA . ASN A 1 92 ? 23.513 -3.400 -22.747 1.00 61.56 92 ASN A CA 1
ATOM 720 C C . ASN A 1 92 ? 24.955 -3.753 -23.151 1.00 61.56 92 ASN A C 1
ATOM 722 O O . ASN A 1 92 ? 25.281 -3.800 -24.336 1.00 61.56 92 ASN A O 1
ATOM 726 N N . PHE A 1 93 ? 25.816 -4.052 -22.174 1.00 65.88 93 PHE A N 1
ATOM 727 C CA . PHE A 1 93 ? 27.201 -4.452 -22.422 1.00 65.88 93 PHE A CA 1
ATOM 728 C C . PHE A 1 93 ? 27.291 -5.835 -23.084 1.00 65.88 93 PHE A C 1
ATOM 730 O O . PHE A 1 93 ? 27.989 -5.996 -24.080 1.00 65.88 93 PHE A O 1
ATOM 737 N N . VAL A 1 94 ? 26.547 -6.823 -22.582 1.00 69.00 94 VAL A N 1
ATOM 738 C CA . VAL A 1 94 ? 26.547 -8.201 -23.097 1.00 69.00 94 VAL A CA 1
ATOM 739 C C . VAL A 1 94 ? 25.995 -8.260 -24.516 1.00 69.00 94 VAL A C 1
ATOM 741 O O . VAL A 1 94 ? 26.601 -8.910 -25.361 1.00 69.00 94 VAL A O 1
ATOM 744 N N . VAL A 1 95 ? 24.899 -7.554 -24.810 1.00 66.25 95 VAL A N 1
ATOM 745 C CA . VAL A 1 95 ? 24.336 -7.533 -26.167 1.00 66.25 95 VAL A CA 1
ATOM 746 C C . VAL A 1 95 ? 25.301 -6.852 -27.137 1.00 66.25 95 VAL A C 1
ATOM 748 O O . VAL A 1 95 ? 25.632 -7.426 -28.172 1.00 66.25 95 VAL A O 1
ATOM 751 N N . LYS A 1 96 ? 25.845 -5.683 -26.771 1.00 64.62 96 LYS A N 1
ATOM 752 C CA . LYS A 1 96 ? 26.798 -4.947 -27.612 1.00 64.62 96 LYS A CA 1
ATOM 753 C C . LYS A 1 96 ? 28.060 -5.758 -27.912 1.00 64.62 96 LYS A C 1
ATOM 755 O O . LYS A 1 96 ? 28.454 -5.861 -29.069 1.00 64.62 96 LYS A O 1
ATOM 760 N N . TYR A 1 97 ? 28.703 -6.326 -26.892 1.00 64.06 97 TYR A N 1
ATOM 761 C CA . TYR A 1 97 ? 29.940 -7.086 -27.086 1.00 64.06 97 TYR A CA 1
ATOM 762 C C . TYR A 1 97 ? 29.690 -8.466 -27.697 1.00 64.06 97 TYR A C 1
ATOM 764 O O . TYR A 1 97 ? 30.499 -8.905 -28.506 1.00 64.06 97 TYR A O 1
ATOM 772 N N . GLY A 1 98 ? 28.567 -9.119 -27.385 1.00 64.69 98 GLY A N 1
ATOM 773 C CA . GLY A 1 98 ? 28.176 -10.390 -27.995 1.00 64.69 98 GLY A CA 1
ATOM 774 C C . GLY A 1 98 ? 27.952 -10.276 -29.504 1.00 64.69 98 GLY A C 1
ATOM 775 O O . GLY A 1 98 ? 28.474 -11.093 -30.256 1.00 64.69 98 GLY A O 1
ATOM 776 N N . LEU A 1 99 ? 27.256 -9.227 -29.959 1.00 61.44 99 LEU A N 1
ATOM 777 C CA . LEU A 1 99 ? 27.029 -8.963 -31.386 1.00 61.44 99 LEU A CA 1
ATOM 778 C C . LEU A 1 99 ? 28.326 -8.643 -32.135 1.00 61.44 99 LEU A C 1
ATOM 780 O O . LEU A 1 99 ? 28.570 -9.202 -33.202 1.00 61.44 99 LEU A O 1
ATOM 784 N N . ILE A 1 100 ? 29.191 -7.805 -31.553 1.00 62.66 100 ILE A N 1
ATOM 785 C CA . ILE A 1 100 ? 30.497 -7.472 -32.146 1.00 62.66 100 ILE A CA 1
ATOM 786 C C . ILE A 1 100 ? 31.374 -8.724 -32.280 1.00 62.66 100 ILE A C 1
ATOM 788 O O . ILE A 1 100 ? 32.052 -8.883 -33.293 1.00 62.66 100 ILE A O 1
ATOM 792 N N . LEU A 1 101 ? 31.360 -9.614 -31.280 1.00 66.56 101 LEU A N 1
ATOM 793 C CA . LEU A 1 101 ? 32.177 -10.829 -31.283 1.00 66.56 101 LEU A CA 1
ATOM 794 C C . LEU A 1 101 ? 31.640 -11.900 -32.248 1.00 66.56 101 LEU A C 1
ATOM 796 O O . LEU A 1 101 ? 32.430 -12.631 -32.836 1.00 66.56 101 LEU A O 1
ATOM 800 N N . ALA A 1 102 ? 30.316 -12.002 -32.398 1.00 65.06 102 ALA A N 1
ATOM 801 C CA . ALA A 1 102 ? 29.676 -13.034 -33.213 1.00 65.06 102 ALA A CA 1
ATOM 802 C C . ALA A 1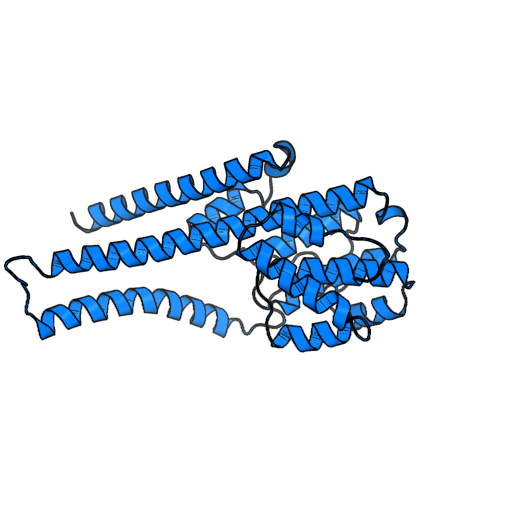 102 ? 29.535 -12.657 -34.697 1.00 65.06 102 ALA A C 1
ATOM 804 O O . ALA A 1 102 ? 29.621 -13.537 -35.550 1.00 65.06 102 ALA A O 1
ATOM 805 N N . ILE A 1 103 ? 29.296 -11.377 -35.013 1.00 63.59 103 ILE A N 1
ATOM 806 C CA . ILE A 1 103 ? 28.892 -10.933 -36.363 1.00 63.59 103 ILE A CA 1
ATOM 807 C C . ILE A 1 103 ? 29.869 -9.893 -36.950 1.00 63.59 103 ILE A C 1
ATOM 809 O O . ILE A 1 103 ? 29.848 -9.617 -38.147 1.00 63.59 103 ILE A O 1
ATOM 813 N N . GLY A 1 104 ? 30.795 -9.365 -36.142 1.00 65.75 104 GLY A N 1
ATOM 814 C CA . GLY A 1 104 ? 31.728 -8.310 -36.544 1.00 65.75 104 GLY A CA 1
ATOM 815 C C . GLY A 1 104 ? 31.146 -6.900 -36.356 1.00 65.75 104 GLY A C 1
ATOM 816 O O . GLY A 1 104 ? 30.043 -6.742 -35.844 1.00 65.75 104 GLY A O 1
ATOM 817 N N . PRO A 1 105 ? 31.878 -5.832 -36.724 1.00 64.38 105 PRO A N 1
ATOM 818 C CA . PRO A 1 105 ? 31.469 -4.442 -36.467 1.00 64.38 105 PRO A CA 1
ATOM 819 C C . PRO A 1 105 ? 30.286 -3.957 -37.327 1.00 64.38 105 PRO A C 1
ATOM 821 O O . PRO A 1 105 ? 29.703 -2.904 -37.043 1.00 64.38 105 PRO A O 1
ATOM 824 N N . THR A 1 106 ? 29.919 -4.713 -38.363 1.00 59.38 106 THR A N 1
ATOM 825 C CA . THR A 1 106 ? 28.883 -4.372 -39.342 1.00 59.38 106 THR A CA 1
ATOM 826 C C . THR A 1 106 ? 28.080 -5.607 -39.733 1.00 59.38 106 THR A C 1
ATOM 828 O O . THR A 1 106 ? 28.644 -6.633 -40.099 1.00 59.38 106 THR A O 1
ATOM 831 N N . ILE A 1 107 ? 26.754 -5.475 -39.730 1.00 56.91 107 ILE A N 1
ATOM 832 C CA . ILE A 1 107 ? 25.810 -6.508 -40.173 1.00 56.91 107 ILE A CA 1
ATOM 833 C C . ILE A 1 107 ? 25.093 -5.955 -41.406 1.00 56.91 107 ILE A C 1
ATOM 835 O O . ILE A 1 107 ? 24.500 -4.882 -41.334 1.00 56.91 107 ILE A O 1
ATOM 839 N N . PHE A 1 108 ? 25.185 -6.630 -42.559 1.00 56.44 108 PHE A N 1
ATOM 840 C CA . PHE A 1 108 ? 24.593 -6.164 -43.831 1.00 56.44 108 PHE A CA 1
ATOM 841 C C . PHE A 1 108 ? 24.936 -4.698 -44.203 1.00 56.44 108 PHE A C 1
ATOM 843 O O . PHE A 1 108 ? 24.122 -3.985 -44.780 1.00 56.44 108 PHE A O 1
ATOM 850 N N . GLY A 1 109 ? 26.140 -4.221 -43.856 1.00 59.06 109 GLY A N 1
ATOM 851 C CA . GLY A 1 109 ? 26.578 -2.841 -44.124 1.00 59.06 109 GLY A CA 1
ATOM 852 C C . GLY A 1 109 ? 26.070 -1.788 -43.128 1.00 59.06 109 GLY A C 1
ATOM 853 O O . GLY A 1 109 ? 26.459 -0.626 -43.222 1.00 59.06 109 GLY A O 1
ATOM 854 N N . ILE A 1 110 ? 25.260 -2.185 -42.143 1.00 61.75 110 ILE A N 1
ATOM 855 C CA . ILE A 1 110 ? 24.796 -1.325 -41.053 1.00 61.75 110 ILE A CA 1
ATOM 856 C C . ILE A 1 110 ? 25.747 -1.500 -39.858 1.00 61.75 110 ILE A C 1
ATOM 858 O O . ILE A 1 110 ? 26.020 -2.636 -39.455 1.00 61.75 110 ILE A O 1
ATOM 862 N N . PRO A 1 111 ? 26.280 -0.413 -39.267 1.00 64.81 111 PRO A N 1
ATOM 863 C CA . PRO A 1 111 ? 27.092 -0.510 -38.060 1.00 64.81 111 PRO A CA 1
ATOM 864 C C . PRO A 1 111 ? 26.288 -1.140 -36.920 1.00 64.81 111 PRO A C 1
ATOM 866 O O . PRO A 1 111 ? 25.177 -0.691 -36.641 1.00 64.81 111 PRO A O 1
ATOM 869 N N . VAL A 1 112 ? 26.877 -2.091 -36.187 1.00 62.19 112 VAL A N 1
ATOM 870 C CA . VAL A 1 112 ? 26.270 -2.719 -34.984 1.00 62.19 112 VAL A CA 1
ATOM 871 C C . VAL A 1 112 ? 25.834 -1.682 -33.935 1.00 62.19 112 VAL A C 1
ATOM 873 O O . VAL A 1 112 ? 24.970 -1.927 -33.097 1.00 62.19 112 VAL A O 1
ATOM 876 N N . LEU A 1 113 ? 26.372 -0.464 -34.025 1.00 59.75 113 LEU A N 1
ATOM 877 C CA . LEU A 1 113 ? 25.952 0.692 -33.240 1.00 59.75 113 LEU A CA 1
ATOM 878 C C . LEU A 1 113 ? 24.452 1.033 -33.383 1.00 59.75 113 LEU A C 1
ATOM 880 O O . LEU A 1 113 ? 23.881 1.575 -32.442 1.00 59.75 113 LEU A O 1
ATOM 884 N N . TYR A 1 114 ? 23.811 0.704 -34.511 1.00 63.53 114 TYR A N 1
ATOM 885 C CA . TYR A 1 114 ? 22.367 0.892 -34.701 1.00 63.53 114 TYR A CA 1
ATOM 886 C C . TYR A 1 114 ? 21.521 -0.158 -33.975 1.00 63.53 114 TYR A C 1
ATOM 888 O O . TYR A 1 114 ? 20.396 0.126 -33.581 1.00 63.53 114 TYR A O 1
ATOM 896 N N . GLU A 1 115 ? 22.049 -1.354 -33.736 1.00 60.12 115 GLU A N 1
ATOM 897 C CA . GLU A 1 115 ? 21.325 -2.389 -32.993 1.00 60.12 115 GLU A CA 1
ATOM 898 C C . GLU A 1 115 ? 21.224 -2.040 -31.501 1.00 60.12 115 GLU A C 1
ATOM 900 O O . GLU A 1 115 ? 20.211 -2.307 -30.853 1.00 60.12 115 GLU A O 1
ATOM 905 N N . ALA A 1 116 ? 22.217 -1.309 -30.982 1.00 60.50 116 ALA A N 1
ATOM 906 C CA . ALA A 1 116 ? 22.170 -0.732 -29.642 1.00 60.50 116 ALA A CA 1
ATOM 907 C C . ALA A 1 116 ? 20.974 0.223 -29.442 1.00 60.50 116 ALA A C 1
ATOM 909 O O . ALA A 1 116 ? 20.438 0.267 -28.337 1.00 60.50 116 ALA A O 1
ATOM 910 N N . LEU A 1 117 ? 20.494 0.913 -30.491 1.00 64.81 117 LEU A N 1
ATOM 911 C CA . LEU A 1 117 ? 19.291 1.759 -30.414 1.00 64.81 117 LEU A CA 1
ATOM 912 C C . LEU A 1 117 ? 18.024 0.938 -30.145 1.00 64.81 117 LEU A C 1
ATOM 914 O O . LEU A 1 117 ? 17.175 1.379 -29.379 1.00 64.81 117 LEU A O 1
ATOM 918 N N . LEU A 1 118 ? 17.885 -0.259 -30.728 1.00 67.19 118 LEU A N 1
ATOM 919 C CA . LEU A 1 118 ? 16.716 -1.118 -30.489 1.00 67.19 118 LEU A CA 1
ATOM 920 C C . LEU A 1 118 ? 16.696 -1.643 -29.052 1.00 67.19 118 LEU A C 1
ATOM 922 O O . LEU A 1 118 ? 15.651 -1.638 -28.399 1.00 67.19 118 LEU A O 1
ATOM 926 N N . VAL A 1 119 ? 17.861 -2.050 -28.547 1.00 66.94 119 VAL A N 1
ATOM 927 C CA . VAL A 1 119 ? 18.034 -2.501 -27.160 1.00 66.94 119 VAL A CA 1
ATOM 928 C C . VAL A 1 119 ? 17.753 -1.356 -26.185 1.00 66.94 119 VAL A C 1
ATOM 930 O O . VAL A 1 119 ? 17.052 -1.543 -25.190 1.00 66.94 119 VAL A O 1
ATOM 933 N N . GLU A 1 120 ? 18.243 -0.155 -26.488 1.00 65.12 120 GLU A N 1
ATOM 934 C CA . GLU A 1 120 ? 18.001 1.049 -25.697 1.00 65.12 120 GLU A CA 1
ATOM 935 C C . GLU A 1 120 ? 16.518 1.453 -25.716 1.00 65.12 120 GLU A C 1
ATOM 937 O O . GLU A 1 120 ? 15.934 1.675 -24.656 1.00 65.12 120 GLU A O 1
ATOM 942 N N . CYS A 1 121 ? 15.862 1.447 -26.881 1.00 67.62 121 CYS A N 1
ATOM 943 C CA . CYS A 1 121 ? 14.418 1.661 -27.001 1.00 67.62 121 CYS A CA 1
ATOM 944 C C . CYS A 1 121 ? 13.611 0.638 -26.193 1.00 67.62 121 CYS A C 1
ATOM 946 O O . CYS A 1 121 ? 12.662 1.019 -25.504 1.00 67.62 121 CYS A O 1
ATOM 948 N N . PHE A 1 122 ? 13.989 -0.642 -26.237 1.00 73.38 122 PHE A N 1
ATOM 949 C CA . PHE A 1 122 ? 13.331 -1.693 -25.463 1.00 73.38 122 PHE A CA 1
ATOM 950 C C . PHE A 1 122 ? 13.427 -1.425 -23.956 1.00 73.38 122 PHE A C 1
ATOM 952 O O . PHE A 1 122 ? 12.404 -1.399 -23.268 1.00 73.38 122 PHE A O 1
ATOM 959 N N . TRP A 1 123 ? 14.632 -1.165 -23.436 1.00 71.25 123 TRP A N 1
ATOM 960 C CA . TRP A 1 123 ? 14.823 -0.878 -22.011 1.00 71.25 123 TRP A CA 1
ATOM 961 C C . TRP A 1 123 ? 14.147 0.421 -21.577 1.00 71.25 123 TRP A C 1
ATOM 963 O O . TRP A 1 123 ? 13.501 0.431 -20.530 1.00 71.25 123 TRP A O 1
ATOM 973 N N . ASN A 1 124 ? 14.206 1.479 -22.390 1.00 66.31 124 ASN A N 1
ATOM 974 C CA . ASN A 1 124 ? 13.489 2.729 -22.131 1.00 66.31 124 ASN A CA 1
ATOM 975 C C . ASN A 1 124 ? 11.974 2.495 -22.052 1.00 66.31 124 ASN A C 1
ATOM 977 O O . ASN A 1 124 ? 11.319 3.001 -21.142 1.00 66.31 124 ASN A O 1
ATOM 981 N N . GLY A 1 125 ? 11.416 1.664 -22.936 1.00 71.12 125 GLY A N 1
ATOM 982 C CA . GLY A 1 125 ? 10.011 1.260 -22.878 1.00 71.12 125 GLY A CA 1
ATOM 983 C C . GLY A 1 125 ? 9.662 0.478 -21.607 1.00 71.12 125 GLY A C 1
ATOM 984 O O . GLY A 1 125 ? 8.637 0.745 -20.978 1.00 71.12 125 GLY A O 1
ATOM 985 N N . VAL A 1 126 ? 10.524 -0.452 -21.184 1.00 72.81 126 VAL A N 1
ATOM 986 C CA . VAL A 1 126 ? 10.353 -1.204 -19.927 1.00 72.81 126 VAL A CA 1
ATOM 987 C C . VAL A 1 126 ? 10.385 -0.272 -18.711 1.00 72.81 126 VAL A C 1
ATOM 989 O O . VAL A 1 126 ? 9.529 -0.396 -17.833 1.00 72.81 126 VAL A O 1
ATOM 992 N N . VAL A 1 127 ? 11.329 0.674 -18.670 1.00 69.94 127 VAL A N 1
ATOM 993 C CA . VAL A 1 127 ? 11.449 1.675 -17.598 1.00 69.94 127 VAL A CA 1
ATOM 994 C C . VAL A 1 127 ? 10.214 2.571 -17.560 1.00 69.94 127 VAL A C 1
ATOM 996 O O . VAL A 1 127 ? 9.581 2.667 -16.513 1.00 69.94 127 VAL A O 1
ATOM 999 N N . ILE A 1 128 ? 9.787 3.136 -18.696 1.00 68.75 128 ILE A N 1
ATOM 1000 C CA . ILE A 1 128 ? 8.567 3.959 -18.770 1.00 68.75 128 ILE A CA 1
ATOM 1001 C C . ILE A 1 128 ? 7.353 3.164 -18.292 1.00 68.75 128 ILE A C 1
ATOM 1003 O O . ILE A 1 128 ? 6.596 3.643 -17.450 1.00 68.75 128 ILE A O 1
ATOM 1007 N N . ARG A 1 129 ? 7.169 1.930 -18.778 1.00 74.75 129 ARG A N 1
ATOM 1008 C CA . ARG A 1 129 ? 6.048 1.078 -18.360 1.00 74.75 129 ARG A CA 1
ATOM 1009 C C . ARG A 1 129 ? 6.052 0.851 -16.851 1.00 74.75 129 ARG A C 1
ATOM 1011 O O . ARG A 1 129 ? 4.989 0.874 -16.232 1.00 74.75 129 ARG A O 1
ATOM 1018 N N . ARG A 1 130 ? 7.226 0.632 -16.259 1.00 76.06 130 ARG A N 1
ATOM 1019 C CA . ARG A 1 130 ? 7.375 0.467 -14.813 1.00 76.06 130 ARG A CA 1
ATOM 1020 C C . ARG A 1 130 ? 7.040 1.754 -14.060 1.00 76.06 130 ARG A C 1
ATOM 1022 O O . ARG A 1 130 ? 6.237 1.693 -13.135 1.00 76.06 130 ARG A O 1
ATOM 1029 N N . VAL A 1 131 ? 7.606 2.890 -14.467 1.00 70.88 131 VAL A N 1
ATOM 1030 C CA . VAL A 1 131 ? 7.354 4.207 -13.859 1.00 70.88 131 VAL A CA 1
ATOM 1031 C C . VAL A 1 131 ? 5.866 4.545 -13.906 1.00 70.88 131 VAL A C 1
ATOM 1033 O O . VAL A 1 131 ? 5.294 4.934 -12.893 1.00 70.88 131 VAL A O 1
ATOM 1036 N N . VAL A 1 132 ? 5.205 4.320 -15.045 1.00 72.81 132 VAL A N 1
ATOM 1037 C CA . VAL A 1 132 ? 3.756 4.527 -15.196 1.00 72.81 132 VAL A CA 1
ATOM 1038 C C . VAL A 1 132 ? 2.965 3.594 -14.280 1.00 72.81 132 VAL A C 1
ATOM 1040 O O . VAL A 1 132 ? 2.029 4.037 -13.618 1.00 72.81 132 VAL A O 1
ATOM 1043 N N . HIS A 1 133 ? 3.338 2.314 -14.203 1.00 75.88 133 HIS A N 1
ATOM 1044 C CA . HIS A 1 133 ? 2.672 1.353 -13.323 1.00 75.88 133 HIS A CA 1
ATOM 1045 C C . HIS A 1 133 ? 2.800 1.737 -11.841 1.00 75.88 133 HIS A C 1
ATOM 1047 O O . HIS A 1 133 ? 1.816 1.680 -11.105 1.00 75.88 133 HIS A O 1
ATOM 1053 N N . GLU A 1 134 ? 3.987 2.168 -11.417 1.00 76.88 134 GLU A N 1
ATOM 1054 C CA . GLU A 1 134 ? 4.266 2.587 -10.044 1.00 76.88 134 GLU A CA 1
ATOM 1055 C C . GLU A 1 134 ? 3.580 3.917 -9.699 1.00 76.88 134 GLU A C 1
ATOM 1057 O O . GLU A 1 134 ? 2.956 4.032 -8.645 1.00 76.88 134 GLU A O 1
ATOM 1062 N N . ALA A 1 135 ? 3.593 4.891 -10.614 1.00 72.00 135 ALA A N 1
ATOM 1063 C CA . ALA A 1 135 ? 2.899 6.166 -10.436 1.00 72.00 135 ALA A CA 1
ATOM 1064 C C . ALA A 1 135 ? 1.390 5.952 -10.302 1.00 72.00 135 ALA A C 1
ATOM 1066 O O . ALA A 1 135 ? 0.748 6.521 -9.421 1.00 72.00 135 ALA A O 1
ATOM 1067 N N . ARG A 1 136 ? 0.835 5.071 -11.136 1.00 79.75 136 ARG A N 1
ATOM 1068 C CA . ARG A 1 136 ? -0.570 4.680 -11.090 1.00 79.75 136 ARG A CA 1
ATOM 1069 C C . ARG A 1 136 ? -0.938 4.032 -9.755 1.00 79.75 136 ARG A C 1
ATOM 1071 O O . ARG A 1 136 ? -1.919 4.445 -9.145 1.00 79.75 136 ARG A O 1
ATOM 1078 N N . LEU A 1 137 ? -0.148 3.069 -9.274 1.00 80.81 137 LEU A N 1
ATOM 1079 C CA . LEU A 1 137 ? -0.382 2.435 -7.972 1.00 80.81 137 LEU A CA 1
ATOM 1080 C C . LEU A 1 137 ? -0.339 3.466 -6.835 1.00 80.81 137 LEU A C 1
ATOM 1082 O O . LEU A 1 137 ? -1.204 3.454 -5.957 1.00 80.81 137 LEU A O 1
ATOM 1086 N N . ARG A 1 138 ? 0.631 4.388 -6.862 1.00 78.25 138 ARG A N 1
ATOM 1087 C CA . ARG A 1 138 ? 0.765 5.454 -5.858 1.00 78.25 138 ARG A CA 1
ATOM 1088 C C . ARG A 1 138 ? -0.431 6.417 -5.861 1.00 78.25 138 ARG A C 1
ATOM 1090 O O . ARG A 1 138 ? -0.982 6.742 -4.813 1.00 78.25 138 ARG A O 1
ATOM 1097 N N . LEU A 1 139 ? -0.884 6.831 -7.042 1.00 76.56 139 LEU A N 1
ATOM 1098 C CA . LEU A 1 139 ? -2.059 7.692 -7.185 1.00 76.56 139 LEU A CA 1
ATOM 1099 C C . LEU A 1 139 ? -3.353 7.002 -6.740 1.00 76.56 139 LEU A C 1
ATOM 1101 O O . LEU A 1 139 ? -4.179 7.625 -6.075 1.00 76.56 139 LEU A O 1
ATOM 1105 N N . PHE A 1 140 ? -3.529 5.720 -7.067 1.00 78.94 140 PHE A N 1
ATOM 1106 C CA . PHE A 1 140 ? -4.707 4.968 -6.639 1.00 78.94 140 PHE A CA 1
ATOM 1107 C C . PHE A 1 140 ? -4.759 4.776 -5.130 1.00 78.94 140 PHE A C 1
ATOM 1109 O O . PHE A 1 140 ? -5.814 4.984 -4.538 1.00 78.94 140 PHE A O 1
ATOM 1116 N N . GLY A 1 141 ? -3.637 4.445 -4.487 1.00 80.31 141 GLY A N 1
ATOM 1117 C CA . GLY A 1 141 ? -3.613 4.355 -3.029 1.00 80.31 141 GLY A CA 1
ATOM 1118 C C . GLY A 1 141 ? -3.857 5.702 -2.350 1.00 80.31 141 GLY A C 1
ATOM 1119 O O . GLY A 1 141 ? -4.560 5.738 -1.345 1.00 80.31 141 GLY A O 1
ATOM 1120 N N . PHE A 1 142 ? -3.370 6.812 -2.920 1.00 80.00 142 PHE A N 1
ATOM 1121 C CA . PHE A 1 142 ? -3.715 8.158 -2.445 1.00 80.00 142 PHE A CA 1
ATOM 1122 C C . PHE A 1 142 ? -5.226 8.432 -2.541 1.00 80.00 142 PHE A C 1
ATOM 1124 O O .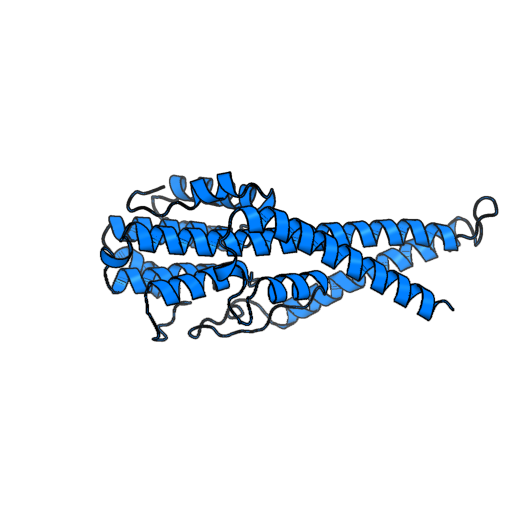 PHE A 1 142 ? -5.843 8.838 -1.556 1.00 80.00 142 PHE A O 1
ATOM 1131 N N . ALA A 1 143 ? -5.840 8.172 -3.702 1.00 79.69 143 ALA A N 1
ATOM 1132 C CA . ALA A 1 143 ? -7.274 8.379 -3.908 1.00 79.69 143 ALA A CA 1
ATOM 1133 C C . ALA A 1 143 ? -8.124 7.506 -2.967 1.00 79.69 143 ALA A C 1
ATOM 1135 O O . ALA A 1 143 ? -9.038 8.011 -2.313 1.00 79.69 143 ALA A O 1
ATOM 1136 N N . LEU A 1 144 ? -7.776 6.222 -2.835 1.00 82.31 144 LEU A N 1
ATOM 1137 C CA . LEU A 1 144 ? -8.467 5.291 -1.944 1.00 82.31 144 LEU A CA 1
ATOM 1138 C C . LEU A 1 144 ? -8.316 5.682 -0.478 1.00 82.31 144 LEU A C 1
ATOM 1140 O O . LEU A 1 144 ? -9.311 5.681 0.237 1.00 82.31 144 LEU A O 1
ATOM 1144 N N . ALA A 1 145 ? -7.116 6.057 -0.024 1.00 84.88 145 ALA A N 1
ATOM 1145 C CA . ALA A 1 145 ? -6.906 6.508 1.352 1.00 84.88 145 ALA A CA 1
ATOM 1146 C C . ALA A 1 145 ? -7.825 7.683 1.708 1.00 84.88 145 ALA A C 1
ATOM 1148 O O . ALA A 1 145 ? -8.434 7.690 2.779 1.00 84.88 145 ALA A O 1
ATOM 1149 N N . ASN A 1 146 ? -7.961 8.653 0.800 1.00 82.12 146 ASN A N 1
ATOM 1150 C CA . ASN A 1 146 ? -8.840 9.801 1.004 1.00 82.12 146 ASN A CA 1
ATOM 1151 C C . ASN A 1 146 ? -10.317 9.406 1.015 1.00 82.12 146 ASN A C 1
ATOM 1153 O O . ASN A 1 146 ? -11.050 9.835 1.906 1.00 82.12 146 ASN A O 1
ATOM 1157 N N . GLN A 1 147 ? -10.753 8.562 0.080 1.00 83.38 147 GLN A N 1
ATOM 1158 C CA . GLN A 1 147 ? -12.140 8.095 0.029 1.00 83.38 147 GLN A CA 1
ATOM 1159 C C . GLN A 1 147 ? -12.516 7.251 1.253 1.00 83.38 147 GLN A C 1
ATOM 1161 O O . GLN A 1 147 ? -13.562 7.488 1.848 1.00 83.38 147 GLN A O 1
ATOM 1166 N N . ILE A 1 148 ? -11.648 6.336 1.695 1.00 86.44 148 ILE A N 1
ATOM 1167 C CA . ILE A 1 148 ? -11.862 5.538 2.912 1.00 86.44 148 ILE A CA 1
ATOM 1168 C C . ILE A 1 148 ? -11.976 6.455 4.133 1.00 86.44 148 ILE A C 1
ATOM 1170 O O . ILE A 1 148 ? -12.941 6.356 4.887 1.00 86.44 148 ILE A O 1
ATOM 1174 N N . ALA A 1 149 ? -11.025 7.378 4.312 1.00 83.75 149 ALA A N 1
ATOM 1175 C CA . ALA A 1 149 ? -11.035 8.325 5.426 1.00 83.75 149 ALA A CA 1
ATOM 1176 C C . ALA A 1 149 ? -12.307 9.194 5.435 1.00 83.75 149 ALA A C 1
ATOM 1178 O O . ALA A 1 149 ? -12.885 9.452 6.493 1.00 83.75 149 ALA A O 1
ATOM 1179 N N . THR A 1 150 ? -12.772 9.601 4.250 1.00 82.94 150 THR A N 1
ATOM 1180 C CA . THR A 1 150 ? -13.995 10.393 4.078 1.00 82.94 150 THR A CA 1
ATOM 1181 C C . THR A 1 150 ? -15.239 9.586 4.435 1.00 82.94 150 THR A C 1
ATOM 1183 O O . THR A 1 150 ? -16.058 10.073 5.210 1.00 82.94 150 THR A O 1
ATOM 1186 N N . ASN A 1 151 ? -15.362 8.350 3.942 1.00 84.75 151 ASN A N 1
ATOM 1187 C CA . ASN A 1 151 ? -16.501 7.470 4.227 1.00 84.75 151 ASN A CA 1
ATOM 1188 C C . ASN A 1 151 ? -16.600 7.164 5.727 1.00 84.75 151 ASN A C 1
ATOM 1190 O O . ASN A 1 151 ? -17.650 7.349 6.333 1.00 84.75 151 ASN A O 1
ATOM 1194 N N . VAL A 1 152 ? -15.474 6.822 6.361 1.00 84.50 152 VAL A N 1
ATOM 1195 C CA . VAL A 1 152 ? -15.397 6.554 7.808 1.00 84.50 152 VAL A CA 1
ATOM 1196 C C . VAL A 1 152 ? -15.840 7.761 8.647 1.00 84.50 152 VAL A C 1
ATOM 1198 O O . VAL A 1 152 ? -16.487 7.598 9.688 1.00 84.50 152 VAL A O 1
ATOM 1201 N N . CYS A 1 153 ? -15.514 8.977 8.201 1.00 81.88 153 CYS A N 1
ATOM 1202 C CA . CYS A 1 153 ? -15.946 10.214 8.847 1.00 81.88 153 CYS A CA 1
ATOM 1203 C C . CYS A 1 153 ? -17.440 10.502 8.601 1.00 81.88 153 CYS A C 1
ATOM 1205 O O . CYS A 1 153 ? -18.176 10.798 9.544 1.00 81.88 153 CYS A O 1
ATOM 1207 N N . HIS A 1 154 ? -17.898 10.378 7.350 1.00 78.94 154 HIS A N 1
ATOM 1208 C CA . HIS A 1 154 ? -19.276 10.660 6.943 1.00 78.94 154 HIS A CA 1
ATOM 1209 C C . HIS A 1 154 ? -20.285 9.722 7.616 1.00 78.94 154 HIS A C 1
ATOM 1211 O O . HIS A 1 154 ? -21.285 10.183 8.169 1.00 78.94 154 HIS A O 1
ATOM 1217 N N . ASP A 1 155 ? -19.964 8.431 7.681 1.00 78.75 155 ASP A N 1
ATOM 1218 C CA . ASP A 1 155 ? -20.816 7.388 8.260 1.00 78.75 155 ASP A CA 1
ATOM 1219 C C . ASP A 1 155 ? -20.804 7.395 9.802 1.00 78.75 155 ASP A C 1
ATOM 1221 O O . ASP A 1 155 ? -21.371 6.515 10.454 1.00 78.75 155 ASP A O 1
ATOM 1225 N N . LYS A 1 156 ? -20.145 8.392 10.420 1.00 78.81 156 LYS A N 1
ATOM 1226 C CA . LYS A 1 156 ? -19.966 8.543 11.875 1.00 78.81 156 LYS A CA 1
ATOM 1227 C C . LYS A 1 156 ? -19.399 7.288 12.548 1.00 78.81 156 LYS A C 1
ATOM 1229 O O . LYS A 1 156 ? -19.576 7.096 13.752 1.00 78.81 156 LYS A O 1
ATOM 1234 N N . MET A 1 157 ? -18.681 6.448 11.803 1.00 80.62 157 MET A N 1
ATOM 1235 C CA . MET A 1 157 ? -18.081 5.219 12.326 1.00 80.62 157 MET A CA 1
ATOM 1236 C C . MET A 1 157 ? -17.044 5.531 13.401 1.00 80.62 157 MET A C 1
ATOM 1238 O O . MET A 1 157 ? -17.013 4.877 14.438 1.00 80.62 157 MET A O 1
ATOM 1242 N N . VAL A 1 158 ? -16.278 6.613 13.221 1.00 80.62 158 VAL A N 1
ATOM 1243 C CA . VAL A 1 158 ? -15.291 7.094 14.205 1.00 80.62 158 VAL A CA 1
ATOM 1244 C C . VAL A 1 158 ? -15.907 7.370 15.576 1.00 80.62 158 VAL A C 1
ATOM 1246 O O . VAL A 1 158 ? -15.255 7.156 16.598 1.00 80.62 158 VAL A O 1
ATOM 1249 N N . ALA A 1 159 ? -17.153 7.849 15.619 1.00 82.44 159 ALA A N 1
ATOM 1250 C CA . ALA A 1 159 ? -17.841 8.149 16.872 1.00 82.44 159 ALA A CA 1
ATOM 1251 C C . ALA A 1 159 ? -18.275 6.879 17.623 1.00 82.44 159 ALA A C 1
ATOM 1253 O O . ALA A 1 159 ? -18.454 6.926 18.835 1.00 82.44 159 ALA A O 1
ATOM 1254 N N . GLN A 1 160 ? -18.421 5.755 16.915 1.00 85.19 160 GLN A N 1
ATOM 1255 C CA . GLN A 1 160 ? -18.811 4.463 17.486 1.00 85.19 160 GLN A CA 1
ATOM 1256 C C . GLN A 1 160 ? -17.613 3.665 18.024 1.00 85.19 160 GLN A C 1
ATOM 1258 O O . GLN A 1 160 ? -17.806 2.717 18.780 1.00 85.19 160 GLN A O 1
ATOM 1263 N N . LEU A 1 161 ? -16.384 4.038 17.647 1.00 87.38 161 LEU A N 1
ATOM 1264 C CA . LEU A 1 161 ? -15.163 3.363 18.085 1.00 87.38 161 LEU A CA 1
ATOM 1265 C C . LEU A 1 161 ? -14.752 3.802 19.495 1.00 87.38 161 LEU A C 1
ATOM 1267 O O . LEU A 1 161 ? -14.617 4.998 19.778 1.00 87.38 161 LEU A O 1
ATOM 1271 N N . SER A 1 162 ? -14.452 2.830 20.355 1.00 90.38 162 SER A N 1
ATOM 1272 C CA . SER A 1 162 ? -13.812 3.073 21.648 1.00 90.38 162 SER A CA 1
ATOM 1273 C C . SER A 1 162 ? -12.405 3.672 21.483 1.00 90.38 162 SER A C 1
ATOM 1275 O O . SER A 1 162 ? -11.766 3.493 20.441 1.00 90.38 162 SER A O 1
ATOM 1277 N N . PRO A 1 163 ? -11.851 4.341 22.512 1.00 88.94 163 PRO A N 1
ATOM 1278 C CA . PRO A 1 163 ? -10.476 4.847 22.468 1.00 88.94 163 PRO A CA 1
ATOM 1279 C C . PRO A 1 163 ? -9.444 3.758 22.135 1.00 88.94 163 PRO A C 1
ATOM 1281 O O . PRO A 1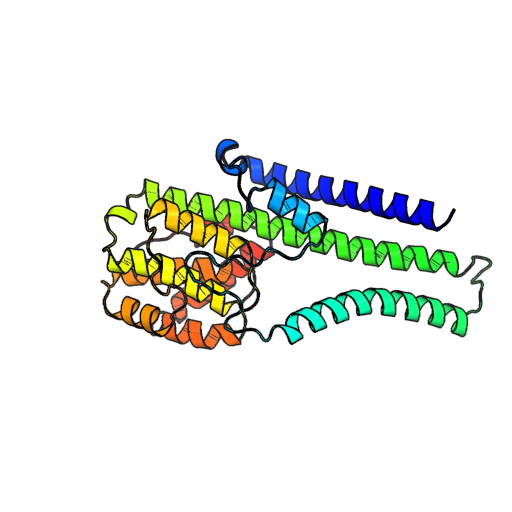 163 ? -8.498 3.998 21.384 1.00 88.94 163 PRO A O 1
ATOM 1284 N N . LEU A 1 164 ? -9.665 2.537 22.635 1.00 89.69 164 LEU A N 1
ATOM 1285 C CA . LEU A 1 164 ? -8.809 1.383 22.375 1.00 89.69 164 LEU A CA 1
ATOM 1286 C C . LEU A 1 164 ? -8.911 0.923 20.911 1.00 89.69 164 LEU A C 1
ATOM 1288 O O . LEU A 1 164 ? -7.883 0.647 20.295 1.00 89.69 164 LEU A O 1
ATOM 1292 N N . ALA A 1 165 ? -10.108 0.922 20.317 1.00 89.12 165 ALA A N 1
ATOM 1293 C CA . ALA A 1 165 ? -10.285 0.624 18.897 1.00 89.12 165 ALA A CA 1
ATOM 1294 C C . ALA A 1 165 ? -9.696 1.716 17.986 1.00 89.12 165 ALA A C 1
ATOM 1296 O O . ALA A 1 165 ? -9.092 1.397 16.964 1.00 89.12 165 ALA A O 1
ATOM 1297 N N . LYS A 1 166 ? -9.772 2.998 18.365 1.00 90.62 166 LYS A N 1
ATOM 1298 C CA . LYS A 1 166 ? -9.116 4.085 17.613 1.00 90.62 166 LYS A CA 1
ATOM 1299 C C . LYS A 1 166 ? -7.592 3.923 17.593 1.00 90.62 166 LYS A C 1
ATOM 1301 O O . LYS A 1 166 ? -6.982 4.012 16.530 1.00 90.62 166 LYS A O 1
ATOM 1306 N N . ALA A 1 167 ? -6.979 3.596 18.733 1.00 89.69 167 ALA A N 1
ATOM 1307 C CA . ALA A 1 167 ? -5.560 3.232 18.777 1.00 89.69 167 ALA A CA 1
ATOM 1308 C C . ALA A 1 167 ? -5.277 1.955 17.961 1.00 89.69 167 ALA A C 1
ATOM 1310 O O . ALA A 1 167 ? -4.277 1.876 17.247 1.00 89.69 167 ALA A O 1
ATOM 1311 N N . GLY A 1 168 ? -6.193 0.983 18.009 1.00 90.12 168 GLY A N 1
ATOM 1312 C CA . GLY A 1 168 ? -6.172 -0.225 17.189 1.00 90.12 168 GLY A CA 1
ATOM 1313 C C . GLY A 1 168 ? -6.128 0.052 15.687 1.00 90.12 168 GLY A C 1
ATOM 1314 O O . GLY A 1 168 ? -5.425 -0.654 14.974 1.00 90.12 168 GLY A O 1
ATOM 1315 N N . CYS A 1 169 ? -6.801 1.101 15.207 1.00 91.38 169 CYS A N 1
ATOM 1316 C CA . CYS A 1 169 ? -6.791 1.477 13.792 1.00 91.38 169 CYS A CA 1
ATOM 1317 C C . CYS A 1 169 ? -5.389 1.894 13.332 1.00 91.38 169 CYS A C 1
ATOM 1319 O O . CYS A 1 169 ? -4.902 1.440 12.297 1.00 91.38 169 CYS A O 1
ATOM 1321 N N . LEU A 1 170 ? -4.709 2.720 14.131 1.00 90.81 170 LEU A N 1
ATOM 1322 C CA . LEU A 1 170 ? -3.331 3.121 13.847 1.00 90.81 170 LEU A CA 1
ATOM 1323 C C . LEU A 1 170 ? -2.362 1.941 13.983 1.00 90.81 170 LEU A C 1
ATOM 1325 O O . LEU A 1 170 ? -1.450 1.816 13.170 1.00 90.81 170 LEU A O 1
ATOM 1329 N N . ARG A 1 171 ? -2.589 1.038 14.950 1.00 90.94 171 ARG A N 1
ATOM 1330 C CA . ARG A 1 171 ? -1.813 -0.207 15.090 1.00 90.94 171 ARG A CA 1
ATOM 1331 C C . ARG A 1 171 ? -2.004 -1.153 13.908 1.00 90.94 171 ARG A C 1
ATOM 1333 O O . ARG A 1 171 ? -1.030 -1.767 13.488 1.00 90.94 171 ARG A O 1
ATOM 1340 N N . ALA A 1 172 ? -3.213 -1.254 13.359 1.00 90.62 172 ALA A N 1
ATOM 1341 C CA . ALA A 1 172 ? -3.493 -2.053 12.170 1.00 90.62 172 ALA A CA 1
ATOM 1342 C C . ALA A 1 172 ? -2.660 -1.551 10.982 1.00 90.62 172 ALA A C 1
ATOM 1344 O O . ALA A 1 172 ? -1.886 -2.308 10.395 1.00 90.62 172 ALA A O 1
ATOM 1345 N N . ILE A 1 173 ? -2.745 -0.253 10.678 1.00 89.75 173 ILE A N 1
ATOM 1346 C CA . ILE A 1 173 ? -2.000 0.343 9.563 1.00 89.75 173 ILE A CA 1
ATOM 1347 C C . ILE A 1 173 ? -0.487 0.275 9.824 1.00 89.75 173 ILE A C 1
ATOM 1349 O O . ILE A 1 173 ? 0.273 -0.119 8.941 1.00 89.75 173 ILE A O 1
ATOM 1353 N N . GLY A 1 174 ? -0.036 0.599 11.039 1.00 87.25 174 GLY A N 1
ATOM 1354 C CA . GLY A 1 174 ? 1.379 0.578 11.415 1.00 87.25 174 GLY A CA 1
ATOM 1355 C C . GLY A 1 174 ? 2.013 -0.811 11.331 1.00 87.25 174 GLY A C 1
ATOM 1356 O O . GLY A 1 174 ? 3.104 -0.966 10.779 1.00 87.25 174 GLY A O 1
ATOM 1357 N N . ASN A 1 175 ? 1.309 -1.846 11.792 1.00 87.06 175 ASN A N 1
ATOM 1358 C CA . ASN A 1 175 ? 1.773 -3.222 11.646 1.00 87.06 175 ASN A CA 1
ATOM 1359 C C . ASN A 1 175 ? 1.778 -3.673 10.184 1.00 87.06 175 ASN A C 1
ATOM 1361 O O . ASN A 1 175 ? 2.736 -4.326 9.773 1.00 87.06 175 ASN A O 1
ATOM 1365 N N . ALA A 1 176 ? 0.781 -3.284 9.379 1.00 85.75 176 ALA A N 1
ATOM 1366 C CA . ALA A 1 176 ? 0.802 -3.548 7.942 1.00 85.75 176 ALA A CA 1
ATOM 1367 C C . ALA A 1 176 ? 2.050 -2.924 7.287 1.00 85.75 176 ALA A C 1
ATOM 1369 O O . ALA A 1 176 ? 2.776 -3.615 6.570 1.00 85.75 176 ALA A O 1
ATOM 1370 N N . VAL A 1 177 ? 2.367 -1.660 7.604 1.00 81.88 177 VAL A N 1
ATOM 1371 C CA . VAL A 1 177 ? 3.562 -0.956 7.097 1.00 81.88 177 VAL A CA 1
ATOM 1372 C C . VAL A 1 177 ? 4.833 -1.752 7.393 1.00 81.88 177 VAL A C 1
ATOM 1374 O O . VAL A 1 177 ? 5.618 -2.021 6.484 1.00 81.88 177 VAL A O 1
ATOM 1377 N N . VAL A 1 178 ? 5.023 -2.186 8.641 1.00 78.44 178 VAL A N 1
ATOM 1378 C CA . VAL A 1 178 ? 6.216 -2.948 9.050 1.00 78.44 178 VAL A CA 1
ATOM 1379 C C . VAL A 1 178 ? 6.245 -4.359 8.450 1.00 78.44 178 VAL A C 1
ATOM 1381 O O . VAL A 1 178 ? 7.323 -4.909 8.203 1.00 78.44 178 VAL A O 1
ATOM 1384 N N . MET A 1 179 ? 5.079 -4.959 8.205 1.00 76.19 179 MET A N 1
ATOM 1385 C CA . MET A 1 179 ? 4.959 -6.289 7.611 1.00 76.19 179 MET A CA 1
ATOM 1386 C C . MET A 1 179 ? 5.342 -6.331 6.134 1.00 76.19 179 MET A C 1
ATOM 1388 O O . MET A 1 179 ? 6.019 -7.284 5.750 1.00 76.19 179 MET A O 1
ATOM 1392 N N . SER A 1 180 ? 4.994 -5.299 5.357 1.00 69.38 180 SER A N 1
ATOM 1393 C CA . SER A 1 180 ? 5.341 -5.199 3.925 1.00 69.38 180 SER A CA 1
ATOM 1394 C C . SER A 1 180 ? 6.855 -5.250 3.670 1.00 69.38 180 SER A C 1
ATOM 1396 O O . SER A 1 180 ? 7.317 -5.595 2.579 1.00 69.38 180 SER A O 1
ATOM 1398 N N . LYS A 1 181 ? 7.655 -4.944 4.706 1.00 61.56 181 LYS A N 1
ATOM 1399 C CA . LYS A 1 181 ? 9.116 -4.784 4.718 1.00 61.56 181 LYS A CA 1
ATOM 1400 C C . LYS A 1 181 ? 9.588 -3.640 3.817 1.00 61.56 181 LYS A C 1
ATOM 1402 O O . LYS A 1 181 ? 10.368 -2.810 4.264 1.00 61.56 181 LYS A O 1
ATOM 1407 N N . ASN A 1 182 ? 9.138 -3.575 2.571 1.00 61.19 182 ASN A N 1
ATOM 1408 C CA . ASN A 1 182 ? 9.372 -2.467 1.663 1.00 61.19 182 ASN A CA 1
ATOM 1409 C C . ASN A 1 182 ? 8.263 -1.437 1.852 1.00 61.19 182 ASN A C 1
ATOM 1411 O O . ASN A 1 182 ? 7.159 -1.617 1.353 1.00 61.19 182 ASN A O 1
ATOM 1415 N N . TYR A 1 183 ? 8.590 -0.352 2.549 1.00 64.25 183 TYR A N 1
ATOM 1416 C CA . TYR A 1 183 ? 7.751 0.837 2.655 1.00 64.25 183 TYR A CA 1
ATOM 1417 C C . TYR A 1 183 ? 7.096 1.185 1.304 1.00 64.25 183 TYR A C 1
ATOM 1419 O O . TYR A 1 183 ? 7.803 1.449 0.328 1.00 64.25 183 TYR A O 1
ATOM 1427 N N . HIS A 1 184 ? 5.760 1.213 1.253 1.00 73.00 184 HIS A N 1
ATOM 1428 C CA . HIS A 1 184 ? 5.019 1.779 0.128 1.00 73.00 184 HIS A CA 1
ATOM 1429 C C . HIS A 1 184 ? 4.352 3.097 0.562 1.00 73.00 184 HIS A C 1
ATOM 1431 O O . HIS A 1 184 ? 3.597 3.093 1.541 1.00 73.00 184 HIS A O 1
ATOM 1437 N N . PRO A 1 185 ? 4.552 4.219 -0.162 1.00 71.19 185 PRO A N 1
ATOM 1438 C CA . PRO A 1 185 ? 4.009 5.531 0.211 1.00 71.19 185 PRO A CA 1
ATOM 1439 C C . PRO A 1 185 ? 2.507 5.531 0.526 1.00 71.19 185 PRO A C 1
ATOM 1441 O O . PRO A 1 185 ? 2.059 6.218 1.438 1.00 71.19 185 PRO A O 1
ATOM 1444 N N . ASN A 1 186 ? 1.731 4.711 -0.182 1.00 81.00 186 ASN A N 1
ATOM 1445 C CA . ASN A 1 186 ? 0.281 4.590 0.008 1.00 81.00 186 ASN A CA 1
ATOM 1446 C C . ASN A 1 186 ? -0.133 4.224 1.431 1.00 81.00 186 ASN A C 1
ATOM 1448 O O . ASN A 1 186 ? -1.101 4.777 1.946 1.00 81.00 186 ASN A O 1
ATOM 1452 N N . MET A 1 187 ? 0.588 3.306 2.072 1.00 82.44 187 MET A N 1
ATOM 1453 C CA . MET A 1 187 ? 0.250 2.847 3.422 1.00 82.44 187 MET A CA 1
ATOM 1454 C C . MET A 1 187 ? 0.431 3.970 4.448 1.00 82.44 187 MET A C 1
ATOM 1456 O O . MET A 1 187 ? -0.254 4.039 5.462 1.00 82.44 187 MET A O 1
ATOM 1460 N N . ILE A 1 188 ? 1.343 4.888 4.152 1.00 80.12 188 ILE A N 1
ATOM 1461 C CA . ILE A 1 188 ? 1.715 5.999 5.020 1.00 80.12 188 ILE A CA 1
ATOM 1462 C C . ILE A 1 188 ? 0.766 7.163 4.826 1.00 80.12 188 ILE A C 1
ATOM 1464 O O . ILE A 1 188 ? 0.366 7.798 5.794 1.00 80.12 188 ILE A O 1
ATOM 1468 N N . ILE A 1 189 ? 0.338 7.390 3.586 1.00 80.56 189 ILE A N 1
ATOM 1469 C CA . ILE A 1 189 ? -0.769 8.294 3.294 1.00 80.56 189 ILE A CA 1
ATOM 1470 C C . ILE A 1 189 ? -2.009 7.817 4.058 1.00 80.56 189 ILE A C 1
ATOM 1472 O O . ILE A 1 189 ? -2.608 8.609 4.778 1.00 80.56 189 ILE A O 1
ATOM 1476 N N . LEU A 1 190 ? -2.340 6.521 3.999 1.00 86.38 190 LEU A N 1
ATOM 1477 C CA . LEU A 1 190 ? -3.445 5.951 4.774 1.00 86.38 190 LEU A CA 1
ATOM 1478 C C . LEU A 1 190 ? -3.272 6.191 6.284 1.00 86.38 190 LEU A C 1
ATOM 1480 O O . LEU A 1 190 ? -4.210 6.649 6.935 1.00 86.38 190 LEU A O 1
ATOM 1484 N N . LEU A 1 191 ? -2.070 5.961 6.826 1.00 85.94 191 LEU A N 1
ATOM 1485 C CA . LEU A 1 191 ? -1.750 6.216 8.233 1.00 85.94 191 LEU A CA 1
ATOM 1486 C C . LEU A 1 191 ? -1.983 7.683 8.625 1.00 85.94 191 LEU A C 1
ATOM 1488 O O . LEU A 1 191 ? -2.671 7.947 9.607 1.00 85.94 191 LEU A O 1
ATOM 1492 N N . ILE A 1 192 ? -1.446 8.633 7.853 1.00 82.88 192 ILE A N 1
ATOM 1493 C CA . ILE A 1 192 ? -1.584 10.074 8.110 1.00 82.88 192 ILE A CA 1
ATOM 1494 C C . ILE A 1 192 ? -3.058 10.487 8.054 1.00 82.88 192 ILE A C 1
ATOM 1496 O O . ILE A 1 192 ? -3.524 11.243 8.906 1.00 82.88 192 ILE A O 1
ATOM 1500 N N . ARG A 1 193 ? -3.821 9.978 7.078 1.00 83.62 193 ARG A N 1
ATOM 1501 C CA . ARG A 1 193 ? -5.251 10.293 6.952 1.00 83.62 193 ARG A CA 1
ATOM 1502 C C . ARG A 1 193 ? -6.050 9.761 8.137 1.00 83.62 193 ARG A C 1
ATOM 1504 O O . ARG A 1 193 ? -6.857 10.499 8.694 1.00 83.62 193 ARG A O 1
ATOM 1511 N N . PHE A 1 194 ? -5.782 8.537 8.588 1.00 86.81 194 PHE A N 1
ATOM 1512 C CA . PHE A 1 194 ? -6.423 7.998 9.789 1.00 86.81 194 PHE A CA 1
ATOM 1513 C C . PHE A 1 194 ? -5.990 8.723 11.063 1.00 86.81 194 PHE A C 1
ATOM 1515 O O . PHE A 1 194 ? -6.825 8.973 11.925 1.00 86.81 194 PHE A O 1
ATOM 1522 N N . GLN A 1 195 ? -4.728 9.138 11.173 1.00 84.94 195 GLN A N 1
ATOM 1523 C CA . GLN A 1 195 ? -4.263 9.964 12.286 1.00 84.94 195 GLN A CA 1
ATOM 1524 C C . GLN A 1 195 ? -5.053 11.281 12.371 1.00 84.94 195 GLN A C 1
ATOM 1526 O O . GLN A 1 195 ? -5.527 11.648 13.446 1.00 84.94 195 GLN A O 1
ATOM 1531 N N . GLN A 1 196 ? -5.233 11.962 11.234 1.00 83.56 196 GLN A N 1
ATOM 1532 C CA . GLN A 1 196 ? -5.998 13.208 11.137 1.00 83.56 196 GLN A CA 1
ATOM 1533 C C . GLN A 1 196 ? -7.477 13.002 11.487 1.00 83.56 196 GLN A C 1
ATOM 1535 O O . GLN A 1 196 ? -8.033 13.768 12.271 1.00 83.56 196 GLN A O 1
ATOM 1540 N N . VAL A 1 197 ? -8.104 11.954 10.943 1.00 85.12 197 VAL A N 1
ATOM 1541 C CA . VAL A 1 197 ? -9.523 11.643 11.185 1.00 85.12 197 VAL A CA 1
ATOM 1542 C C . VAL A 1 197 ? -9.785 11.249 12.640 1.00 85.12 197 VAL A C 1
ATOM 1544 O O . VAL A 1 197 ? -10.807 11.629 13.206 1.00 85.12 197 VAL A O 1
ATOM 1547 N N . LEU A 1 198 ? -8.866 10.511 13.265 1.00 85.38 198 LEU A N 1
ATOM 1548 C CA . LEU A 1 198 ? -8.996 10.066 14.653 1.00 85.38 198 LEU A CA 1
ATOM 1549 C C . LEU A 1 198 ? -8.535 11.118 15.674 1.00 85.38 198 LEU A C 1
ATOM 1551 O O . LEU A 1 198 ? -8.796 10.936 16.862 1.00 85.38 198 LEU A O 1
ATOM 1555 N N . GLN A 1 199 ? -7.879 12.194 15.221 1.00 82.12 199 GLN A N 1
ATOM 1556 C CA . GLN A 1 199 ? -7.296 13.259 16.048 1.00 82.12 199 GLN A CA 1
ATOM 1557 C C . GLN A 1 199 ? -6.325 12.734 17.120 1.00 82.12 199 GLN A C 1
ATOM 1559 O O . GLN A 1 199 ? -6.281 13.234 18.241 1.00 82.12 199 GLN A O 1
ATOM 1564 N N . ILE A 1 200 ? -5.538 11.711 16.778 1.00 79.88 200 ILE A N 1
ATOM 1565 C CA . ILE A 1 200 ? -4.551 11.122 17.689 1.00 79.88 200 ILE A CA 1
ATOM 1566 C C . ILE A 1 200 ? -3.177 11.727 17.396 1.00 79.88 200 ILE A C 1
ATOM 1568 O O . ILE A 1 200 ? -2.642 11.591 16.297 1.00 79.88 200 ILE A O 1
ATOM 1572 N N . THR A 1 201 ? -2.588 12.381 18.392 1.00 68.69 201 THR A N 1
ATOM 1573 C CA . THR A 1 201 ? -1.255 13.000 18.292 1.00 68.69 201 THR A CA 1
ATOM 1574 C C . THR A 1 201 ? -0.192 12.285 19.119 1.00 68.69 201 THR A C 1
ATOM 1576 O O . THR A 1 201 ? 0.991 12.555 18.946 1.00 68.69 201 THR A O 1
ATOM 1579 N N . GLU A 1 202 ? -0.591 11.380 20.011 1.00 73.44 202 GLU A N 1
ATOM 1580 C CA . GLU A 1 202 ? 0.327 10.674 20.904 1.00 73.44 202 GLU A CA 1
ATOM 1581 C C . GLU A 1 202 ? 1.040 9.520 20.191 1.00 73.44 202 GLU A C 1
ATOM 1583 O O . GLU A 1 202 ? 0.435 8.779 19.413 1.00 73.44 202 GLU A O 1
ATOM 1588 N N . GLU A 1 203 ? 2.326 9.329 20.486 1.00 71.38 203 GLU A N 1
ATOM 1589 C CA . GLU A 1 203 ? 3.063 8.135 20.074 1.00 71.38 203 GLU A CA 1
ATOM 1590 C C . GLU A 1 203 ? 2.690 6.951 20.977 1.00 71.38 203 GLU A C 1
ATOM 1592 O O . GLU A 1 203 ? 2.820 7.021 22.197 1.00 71.38 203 GLU A O 1
ATOM 1597 N N . ASN A 1 204 ? 2.236 5.840 20.390 1.00 75.69 204 ASN A N 1
ATOM 1598 C CA . ASN A 1 204 ? 1.781 4.671 21.152 1.00 75.69 204 ASN A CA 1
ATOM 1599 C C . ASN A 1 204 ? 2.201 3.352 20.489 1.00 75.69 204 ASN A C 1
ATOM 1601 O O . ASN A 1 204 ? 1.365 2.483 20.228 1.00 75.69 204 ASN A O 1
ATOM 1605 N N . LYS A 1 205 ? 3.506 3.233 20.184 1.00 79.38 205 LYS A N 1
ATOM 1606 C CA . LYS A 1 205 ? 4.145 2.014 19.645 1.00 79.38 205 LYS A CA 1
ATOM 1607 C C . LYS A 1 205 ? 3.267 1.314 18.601 1.00 79.38 205 LYS A C 1
ATOM 1609 O O . LYS A 1 205 ? 2.903 0.147 18.736 1.00 79.38 205 LYS A O 1
ATOM 1614 N N . TYR A 1 206 ? 2.850 2.067 17.586 1.00 82.06 206 TYR A N 1
ATOM 1615 C CA . TYR A 1 206 ? 1.871 1.606 16.598 1.00 82.06 206 TYR A CA 1
ATOM 1616 C C . TYR A 1 206 ? 2.398 0.472 15.697 1.00 82.06 206 TYR A C 1
ATOM 1618 O O . TYR A 1 206 ? 1.641 -0.118 14.934 1.00 82.06 206 TYR A O 1
ATOM 1626 N N . ASP A 1 207 ? 3.689 0.162 15.802 1.00 81.62 207 ASP A N 1
ATOM 1627 C CA . ASP A 1 207 ? 4.410 -0.904 15.114 1.00 81.62 207 ASP A CA 1
ATOM 1628 C C . ASP A 1 207 ? 4.567 -2.193 15.947 1.00 81.62 207 ASP A C 1
ATOM 1630 O O . ASP A 1 207 ? 5.274 -3.121 15.537 1.00 81.62 207 ASP A O 1
ATOM 1634 N N . ASP A 1 208 ? 3.972 -2.243 17.141 1.00 85.50 208 ASP A N 1
ATOM 1635 C CA . ASP A 1 208 ? 4.021 -3.401 18.027 1.00 85.50 208 ASP A CA 1
ATOM 1636 C C . ASP A 1 208 ? 2.915 -4.406 17.664 1.00 85.50 208 ASP A C 1
ATOM 1638 O O . ASP A 1 208 ? 1.716 -4.101 17.700 1.00 85.50 208 ASP A O 1
ATOM 1642 N N . TRP A 1 209 ? 3.341 -5.611 17.281 1.00 86.50 209 TRP A N 1
ATOM 1643 C CA . TRP A 1 209 ? 2.454 -6.687 16.844 1.00 86.50 209 TRP A CA 1
ATOM 1644 C C . TRP A 1 209 ? 1.680 -7.300 18.007 1.00 86.50 209 TRP A C 1
ATOM 1646 O O . TRP A 1 209 ? 0.485 -7.567 17.881 1.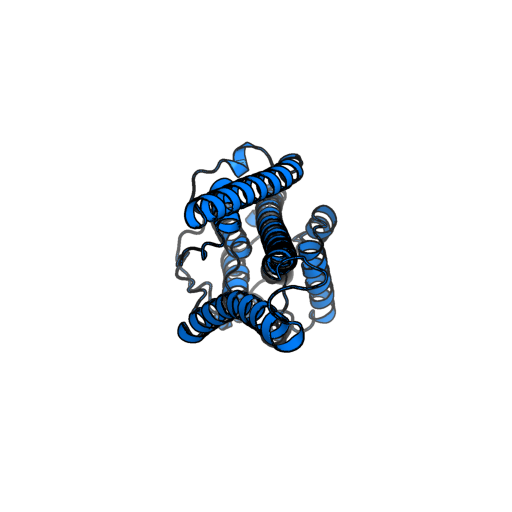00 86.50 209 TRP A O 1
ATOM 1656 N N . ASP A 1 210 ? 2.338 -7.493 19.146 1.00 87.50 210 ASP A N 1
ATOM 1657 C CA . ASP A 1 210 ? 1.728 -8.142 20.302 1.00 87.50 210 ASP A CA 1
ATOM 1658 C C . ASP A 1 210 ? 0.656 -7.229 20.900 1.00 87.50 210 ASP A C 1
ATOM 1660 O O . ASP A 1 210 ? -0.439 -7.686 21.228 1.00 87.50 210 ASP A O 1
ATOM 1664 N N . LEU A 1 211 ? 0.909 -5.914 20.919 1.00 88.12 211 LEU A N 1
ATOM 1665 C CA . LEU A 1 211 ? -0.106 -4.926 21.290 1.00 88.12 211 LEU A CA 1
ATOM 1666 C C . LEU A 1 211 ? -1.289 -4.905 20.319 1.00 88.12 211 LEU A C 1
ATOM 1668 O O . LEU A 1 211 ? -2.422 -4.691 20.755 1.00 88.12 211 LEU A O 1
ATOM 1672 N N . PHE A 1 212 ? -1.071 -5.108 19.017 1.00 90.50 212 PHE A N 1
ATOM 1673 C CA . PHE A 1 212 ? -2.170 -5.191 18.053 1.00 90.50 212 PHE A CA 1
ATOM 1674 C C . PHE A 1 212 ? -3.033 -6.436 18.287 1.00 90.50 212 PHE A C 1
ATOM 1676 O O . PHE A 1 212 ? -4.254 -6.319 18.379 1.00 90.50 212 PHE A O 1
ATOM 1683 N N . VAL A 1 213 ? -2.416 -7.604 18.476 1.00 89.31 213 VAL A N 1
ATOM 1684 C CA . VAL A 1 213 ? -3.138 -8.853 18.767 1.00 89.31 213 VAL A CA 1
ATOM 1685 C C . VAL A 1 213 ? -3.896 -8.766 20.097 1.00 89.31 213 VAL A C 1
ATOM 1687 O O . VAL A 1 213 ? -5.062 -9.152 20.158 1.00 89.31 213 VAL A O 1
ATOM 1690 N N . ASP A 1 214 ? -3.288 -8.198 21.140 1.00 90.19 214 ASP A N 1
ATOM 1691 C CA . ASP A 1 214 ? -3.946 -7.939 22.429 1.00 90.19 214 ASP A CA 1
ATOM 1692 C C . ASP A 1 214 ? -5.146 -6.986 22.280 1.00 90.19 214 ASP A C 1
ATOM 1694 O O . ASP A 1 214 ? -6.215 -7.213 22.851 1.00 90.19 214 ASP A O 1
ATOM 1698 N N . THR A 1 215 ? -5.017 -5.959 21.433 1.00 91.06 215 THR A N 1
ATOM 1699 C CA . THR A 1 215 ? -6.122 -5.043 21.104 1.00 91.06 215 THR A CA 1
ATOM 1700 C C . THR A 1 215 ? -7.288 -5.809 20.474 1.00 91.06 215 THR A C 1
ATOM 1702 O O . THR A 1 215 ? -8.420 -5.656 20.928 1.00 91.06 215 THR A O 1
ATOM 1705 N N . LEU A 1 216 ? -7.027 -6.681 19.490 1.00 91.00 216 LEU A N 1
ATOM 1706 C CA . LEU A 1 216 ? -8.058 -7.489 18.818 1.00 91.00 216 LEU A CA 1
ATOM 1707 C C . LEU A 1 216 ? -8.822 -8.420 19.776 1.00 91.00 216 LEU A C 1
ATOM 1709 O O . LEU A 1 216 ? -9.979 -8.748 19.511 1.00 91.00 216 LEU A O 1
ATOM 1713 N N . GLN A 1 217 ? -8.194 -8.846 20.875 1.00 90.06 217 GLN A N 1
ATOM 1714 C CA . GLN A 1 217 ? -8.824 -9.694 21.893 1.00 90.06 217 GLN A CA 1
ATOM 1715 C C . GLN A 1 217 ? -9.689 -8.905 22.885 1.00 90.06 217 GLN A C 1
ATOM 1717 O O . GLN A 1 217 ? -10.637 -9.462 23.436 1.00 90.06 217 GLN A O 1
ATOM 1722 N N . LYS A 1 218 ? -9.368 -7.627 23.120 1.00 91.94 218 LYS A N 1
ATOM 1723 C CA . LYS A 1 218 ? -10.035 -6.771 24.117 1.00 91.94 218 LYS A CA 1
ATOM 1724 C C . LYS A 1 218 ? -11.203 -5.960 23.561 1.00 91.94 218 LYS A C 1
ATOM 1726 O O . LYS A 1 218 ? -12.094 -5.594 24.324 1.00 91.94 218 LYS A O 1
ATOM 1731 N N . VAL A 1 219 ? -11.190 -5.643 22.266 1.00 92.81 219 VAL A N 1
ATOM 1732 C CA . VAL A 1 219 ? -12.282 -4.902 21.618 1.00 92.81 219 VAL A CA 1
ATOM 1733 C C . VAL A 1 219 ? -13.538 -5.755 21.445 1.00 92.81 219 VAL A C 1
ATOM 1735 O O . VAL A 1 219 ? -13.500 -6.988 21.458 1.00 92.81 219 VAL A O 1
ATOM 1738 N N . THR A 1 220 ? -14.673 -5.092 21.229 1.00 92.69 220 THR A N 1
ATOM 1739 C CA . THR A 1 220 ? -15.922 -5.779 20.880 1.00 92.69 220 THR A CA 1
ATOM 1740 C C . THR A 1 220 ? -15.807 -6.484 19.525 1.00 92.69 220 THR A C 1
ATOM 1742 O O . THR A 1 220 ? -14.988 -6.117 18.686 1.00 92.69 220 THR A O 1
ATOM 1745 N N . SER A 1 221 ? -16.662 -7.475 19.250 1.00 89.56 221 SER A N 1
ATOM 1746 C CA . SER A 1 221 ? -16.625 -8.191 17.962 1.00 89.56 221 SER A CA 1
ATOM 1747 C C . SER A 1 221 ? -16.833 -7.268 16.756 1.00 89.56 221 SER A C 1
ATOM 1749 O O . SER A 1 221 ? -16.196 -7.466 15.730 1.00 89.56 221 SER A O 1
ATOM 1751 N N . LYS A 1 222 ? -17.668 -6.231 16.898 1.00 90.75 222 LYS A N 1
ATOM 1752 C CA . LYS A 1 222 ? -17.894 -5.218 15.857 1.00 90.75 222 LYS A CA 1
ATOM 1753 C C . LYS A 1 222 ? -16.626 -4.424 15.557 1.00 90.75 222 LYS A C 1
ATOM 1755 O O . LYS A 1 222 ? -16.221 -4.316 14.407 1.00 90.75 222 LYS A O 1
ATOM 1760 N N . GLU A 1 223 ? -15.986 -3.898 16.596 1.00 91.69 223 GLU A N 1
ATOM 1761 C CA . GLU A 1 223 ? -14.726 -3.163 16.460 1.00 91.69 223 GLU A CA 1
ATOM 1762 C C . GLU A 1 223 ? -13.606 -4.064 15.943 1.00 91.69 223 GLU A C 1
ATOM 1764 O O . GLU A 1 223 ? -12.807 -3.628 15.124 1.00 91.69 223 GLU A O 1
ATOM 1769 N N . ARG A 1 224 ? -13.563 -5.331 16.371 1.00 92.31 224 ARG A N 1
ATOM 1770 C CA . ARG A 1 224 ? -12.596 -6.306 15.863 1.00 92.31 224 ARG A CA 1
ATOM 1771 C C . ARG A 1 224 ? -12.720 -6.466 14.353 1.00 92.31 224 ARG A C 1
ATOM 1773 O O . ARG A 1 224 ? -11.704 -6.398 13.675 1.00 92.31 224 ARG A O 1
ATOM 1780 N N . ASN A 1 225 ? -13.938 -6.639 13.841 1.00 92.38 225 ASN A N 1
ATOM 1781 C CA . ASN A 1 225 ? -14.180 -6.760 12.404 1.00 92.38 225 ASN A CA 1
ATOM 1782 C C . ASN A 1 225 ? -13.709 -5.502 11.667 1.00 92.38 225 ASN A C 1
ATOM 1784 O O . ASN A 1 225 ? -12.895 -5.603 10.761 1.00 92.38 225 ASN A O 1
ATOM 1788 N N . PHE A 1 226 ? -14.070 -4.315 12.164 1.00 92.38 226 PHE A N 1
ATOM 1789 C CA . PHE A 1 226 ? -13.602 -3.046 11.599 1.00 92.38 226 PHE A CA 1
ATOM 1790 C C . PHE A 1 226 ? -12.065 -2.934 11.563 1.00 92.38 226 PHE A C 1
ATOM 1792 O O . PHE A 1 226 ? -11.479 -2.452 10.592 1.00 92.38 226 PHE A O 1
ATOM 1799 N N . LEU A 1 227 ? -11.381 -3.387 12.619 1.00 92.31 227 LEU A N 1
ATOM 1800 C CA . LEU A 1 227 ? -9.918 -3.402 12.672 1.00 92.31 227 LEU A CA 1
ATOM 1801 C C . LEU A 1 227 ? -9.306 -4.394 11.679 1.00 92.31 227 LEU A C 1
ATOM 1803 O O . LEU A 1 227 ? -8.273 -4.088 11.084 1.00 92.31 227 LEU A O 1
ATOM 1807 N N . LEU A 1 228 ? -9.921 -5.564 11.495 1.00 91.75 228 LEU A N 1
ATOM 1808 C CA . LEU A 1 228 ? -9.478 -6.565 10.525 1.00 91.75 228 LEU A CA 1
ATOM 1809 C C . LEU A 1 228 ? -9.721 -6.108 9.085 1.00 91.75 228 LEU A C 1
ATOM 1811 O O . LEU A 1 228 ? -8.848 -6.302 8.239 1.00 91.75 228 LEU A O 1
ATOM 1815 N N . ASP A 1 229 ? -10.840 -5.443 8.817 1.00 91.75 229 ASP A N 1
ATOM 1816 C CA . ASP A 1 229 ? -11.137 -4.777 7.550 1.00 91.75 229 ASP A CA 1
ATOM 1817 C C . ASP A 1 229 ? -10.058 -3.749 7.214 1.00 91.75 229 ASP A C 1
ATOM 1819 O O . ASP A 1 229 ? -9.423 -3.816 6.159 1.00 91.75 229 ASP A O 1
ATOM 1823 N N . LEU A 1 230 ? -9.783 -2.835 8.149 1.00 91.75 230 LEU A N 1
ATOM 1824 C CA . LEU A 1 230 ? -8.776 -1.797 7.960 1.00 91.75 230 LEU A CA 1
ATOM 1825 C C . LEU A 1 230 ? -7.377 -2.391 7.786 1.00 91.75 230 LEU A C 1
ATOM 1827 O O . LEU A 1 230 ? -6.620 -1.936 6.930 1.00 91.75 230 LEU A O 1
ATOM 1831 N N . PHE A 1 231 ? -7.035 -3.421 8.560 1.00 91.56 231 PHE A N 1
ATOM 1832 C CA . PHE A 1 231 ? -5.770 -4.138 8.425 1.00 91.56 231 PHE A CA 1
ATOM 1833 C C . PHE A 1 231 ? -5.636 -4.803 7.050 1.00 91.56 231 PHE A C 1
ATOM 1835 O O . PHE A 1 231 ? -4.586 -4.703 6.422 1.00 91.56 231 PHE A O 1
ATOM 1842 N N . THR A 1 232 ? -6.707 -5.427 6.557 1.00 90.12 232 THR A N 1
ATOM 1843 C CA . THR A 1 232 ? -6.760 -6.067 5.234 1.00 90.12 232 THR A CA 1
ATOM 1844 C C . THR A 1 232 ? -6.568 -5.052 4.120 1.00 90.12 232 THR A C 1
ATOM 1846 O O . THR A 1 232 ? -5.766 -5.262 3.211 1.00 90.12 232 THR A O 1
ATOM 1849 N N . VAL A 1 233 ? -7.267 -3.922 4.212 1.00 90.06 233 VAL A N 1
ATOM 1850 C CA . VAL A 1 233 ? -7.131 -2.828 3.253 1.00 90.06 233 VAL A CA 1
ATOM 1851 C C . VAL A 1 233 ? -5.712 -2.263 3.287 1.00 90.06 233 VAL A C 1
ATOM 1853 O O . VAL A 1 233 ? -5.081 -2.155 2.240 1.00 90.06 233 VAL A O 1
ATOM 1856 N N . ALA A 1 234 ? -5.167 -1.982 4.474 1.00 88.94 234 ALA A N 1
ATOM 1857 C CA . ALA A 1 234 ? -3.806 -1.478 4.622 1.00 88.94 234 ALA A CA 1
ATOM 1858 C C . ALA A 1 234 ? -2.766 -2.454 4.052 1.00 88.94 234 ALA A C 1
ATOM 1860 O O . ALA A 1 234 ? -1.874 -2.022 3.329 1.00 88.94 234 ALA A O 1
ATOM 1861 N N . ALA A 1 235 ? -2.904 -3.756 4.314 1.00 87.44 235 ALA A N 1
ATOM 1862 C CA . ALA A 1 235 ? -2.004 -4.786 3.800 1.00 87.44 235 ALA A CA 1
ATOM 1863 C C . ALA A 1 235 ? -2.040 -4.919 2.268 1.00 87.44 235 ALA A C 1
ATOM 1865 O O . ALA A 1 235 ? -1.057 -5.350 1.685 1.00 87.44 235 ALA A O 1
ATOM 1866 N N . ALA A 1 236 ? -3.130 -4.529 1.599 1.00 87.25 236 ALA A N 1
ATOM 1867 C CA . ALA A 1 236 ? -3.223 -4.596 0.140 1.00 87.25 236 ALA A CA 1
ATOM 1868 C C . ALA A 1 236 ? -2.546 -3.415 -0.586 1.00 87.25 236 ALA A C 1
ATOM 1870 O O . ALA A 1 236 ? -2.287 -3.499 -1.789 1.00 87.25 236 ALA A O 1
ATOM 1871 N N . PHE A 1 237 ? -2.307 -2.294 0.107 1.00 83.69 237 PHE A N 1
ATOM 1872 C CA . PHE A 1 237 ? -1.965 -0.994 -0.496 1.00 83.69 237 PHE A CA 1
ATOM 1873 C C . PHE A 1 237 ? -0.592 -0.921 -1.178 1.00 83.69 237 PHE A C 1
ATOM 1875 O O . PHE A 1 237 ? -0.346 0.019 -1.944 1.00 83.69 237 PHE A O 1
ATOM 1882 N N . ASP A 1 238 ? 0.294 -1.878 -0.916 1.00 77.81 238 ASP A N 1
ATOM 1883 C CA . ASP A 1 238 ? 1.591 -2.023 -1.583 1.00 77.81 238 ASP A CA 1
ATOM 1884 C C . ASP A 1 238 ? 1.509 -2.839 -2.894 1.00 77.81 238 ASP A C 1
ATOM 1886 O O . ASP A 1 238 ? 2.496 -2.959 -3.629 1.00 77.81 238 ASP A O 1
ATOM 1890 N N . GLY A 1 239 ? 0.327 -3.385 -3.213 1.00 74.50 239 GLY A N 1
ATOM 1891 C CA . GLY A 1 239 ? 0.074 -4.175 -4.414 1.00 74.50 239 GLY A CA 1
ATOM 1892 C C . GLY A 1 239 ? 0.750 -5.550 -4.414 1.00 74.50 239 GLY A C 1
ATOM 1893 O O . GLY A 1 239 ? 0.851 -6.170 -5.481 1.00 74.50 239 GLY A O 1
ATOM 1894 N N . LYS A 1 240 ? 1.224 -6.042 -3.262 1.00 77.12 240 LYS A N 1
ATOM 1895 C CA . LYS A 1 240 ? 1.870 -7.352 -3.118 1.00 77.12 240 LYS A CA 1
ATOM 1896 C C . LYS A 1 240 ? 1.368 -8.050 -1.855 1.00 77.12 240 LYS A C 1
ATOM 1898 O O . LYS A 1 240 ? 0.883 -7.426 -0.934 1.00 77.12 240 LYS A O 1
ATOM 1903 N N . VAL A 1 241 ? 1.453 -9.376 -1.841 1.00 70.81 241 VAL A N 1
ATOM 1904 C CA . VAL A 1 241 ? 1.277 -10.154 -0.610 1.00 70.81 241 VAL A CA 1
ATOM 1905 C C . VAL A 1 241 ? 2.460 -11.101 -0.522 1.00 70.81 241 VAL A C 1
ATOM 1907 O O . VAL A 1 241 ? 2.629 -11.975 -1.374 1.00 70.81 241 VAL A O 1
ATOM 1910 N N . SER A 1 242 ? 3.333 -10.885 0.454 1.00 63.94 242 SER A N 1
ATOM 1911 C CA . SER A 1 242 ? 4.520 -11.706 0.677 1.00 63.94 242 SER A CA 1
ATOM 1912 C C . SER A 1 242 ? 4.175 -12.986 1.446 1.00 63.94 242 SER A C 1
ATOM 1914 O O . SER A 1 242 ? 3.340 -12.998 2.352 1.00 63.94 242 SER A O 1
ATOM 1916 N N . GLU A 1 243 ? 4.882 -14.087 1.182 1.00 57.84 243 GLU A N 1
ATOM 1917 C CA . GLU A 1 243 ? 4.745 -15.318 1.981 1.00 57.84 243 GLU A CA 1
ATOM 1918 C C . GLU A 1 243 ? 5.051 -15.081 3.472 1.00 57.84 243 GLU A C 1
ATOM 1920 O O . GLU A 1 243 ? 4.464 -15.713 4.353 1.00 57.84 243 GLU A O 1
ATOM 1925 N N . LEU A 1 244 ? 5.934 -14.120 3.769 1.00 53.38 244 LEU A N 1
ATOM 1926 C CA . LEU A 1 244 ? 6.274 -13.721 5.137 1.00 53.38 244 LEU A CA 1
ATOM 1927 C C . LEU A 1 244 ? 5.124 -12.984 5.836 1.00 53.38 244 LEU A C 1
ATOM 1929 O O . LEU A 1 244 ? 5.015 -13.077 7.057 1.00 53.38 244 LEU A O 1
ATOM 1933 N N . GLU A 1 245 ? 4.242 -12.322 5.086 1.00 64.38 245 GLU A N 1
ATOM 1934 C CA . GLU A 1 245 ? 3.017 -11.726 5.625 1.00 64.38 245 GLU A CA 1
ATOM 1935 C C . GLU A 1 245 ? 1.974 -12.796 5.936 1.00 64.38 245 GLU A C 1
ATOM 1937 O O . GLU A 1 245 ? 1.244 -12.672 6.911 1.00 64.38 245 GLU A O 1
ATOM 1942 N N . THR A 1 246 ? 1.948 -13.898 5.183 1.00 70.25 246 THR A N 1
ATOM 1943 C CA . THR A 1 246 ? 0.889 -14.919 5.270 1.00 70.25 246 THR A CA 1
ATOM 1944 C C . THR A 1 246 ? 0.770 -15.548 6.665 1.00 70.25 246 THR A C 1
ATOM 1946 O O . THR A 1 246 ? -0.340 -15.830 7.121 1.00 70.25 246 THR A O 1
ATOM 1949 N N . LYS A 1 247 ? 1.889 -15.730 7.386 1.00 75.75 247 LYS A N 1
ATOM 1950 C CA . LYS A 1 247 ? 1.874 -16.237 8.774 1.00 75.75 247 LYS A CA 1
ATOM 1951 C C . LYS A 1 247 ? 1.266 -15.230 9.753 1.00 75.75 247 LYS A C 1
ATOM 1953 O O . LYS A 1 247 ? 0.431 -15.612 10.568 1.00 75.75 247 LYS A O 1
ATOM 1958 N N . SER A 1 248 ? 1.654 -13.961 9.655 1.00 75.31 248 SER A N 1
ATOM 1959 C CA . SER A 1 248 ? 1.122 -12.888 10.504 1.00 75.31 248 SER A CA 1
ATOM 1960 C C . SER A 1 248 ? -0.341 -12.581 10.178 1.00 75.31 248 SER A C 1
ATOM 1962 O O . SER A 1 248 ? -1.152 -12.454 11.088 1.00 75.31 248 SER A O 1
ATOM 1964 N N . LEU A 1 249 ? -0.713 -12.573 8.894 1.00 81.44 249 LEU A N 1
ATOM 1965 C CA . LEU A 1 249 ? -2.100 -12.460 8.433 1.00 81.44 249 LEU A CA 1
ATOM 1966 C C . LEU A 1 249 ? -2.961 -13.581 9.026 1.00 81.44 249 LEU A C 1
ATOM 1968 O O . LEU A 1 249 ? -4.035 -13.326 9.561 1.00 81.44 249 LEU A O 1
ATOM 1972 N N . ARG A 1 250 ? -2.465 -14.827 9.017 1.00 83.38 250 ARG A N 1
ATOM 1973 C CA . ARG A 1 250 ? -3.164 -15.956 9.646 1.00 83.38 250 ARG A CA 1
ATOM 1974 C C . ARG A 1 250 ? -3.329 -15.783 11.155 1.00 83.38 250 ARG A C 1
ATOM 1976 O O . ARG A 1 250 ? -4.384 -16.128 11.678 1.00 83.38 250 ARG A O 1
ATOM 1983 N N . ALA A 1 251 ? -2.328 -15.237 11.840 1.00 82.75 251 ALA A N 1
ATOM 1984 C CA . ALA A 1 251 ? -2.414 -14.963 13.271 1.00 82.75 251 ALA A CA 1
ATOM 1985 C C . ALA A 1 251 ? -3.423 -13.846 13.604 1.00 82.75 251 ALA A C 1
ATOM 1987 O O . ALA A 1 251 ? -4.166 -13.991 14.570 1.00 82.75 251 ALA A O 1
ATOM 1988 N N . ALA A 1 252 ? -3.491 -12.778 12.801 1.00 83.69 252 ALA A N 1
ATOM 1989 C CA . ALA A 1 252 ? -4.453 -11.690 12.999 1.00 83.69 252 ALA A CA 1
ATOM 1990 C C . ALA A 1 252 ? -5.895 -12.105 12.668 1.00 83.69 252 ALA A C 1
ATOM 1992 O O . ALA A 1 252 ? -6.798 -11.852 13.459 1.00 83.69 252 ALA A O 1
ATOM 1993 N N . TYR A 1 253 ? -6.116 -12.769 11.527 1.00 86.81 253 TYR A N 1
ATOM 1994 C CA . TYR A 1 253 ? -7.460 -13.178 11.107 1.00 86.81 253 TYR A CA 1
ATOM 1995 C C . TYR A 1 253 ? -8.009 -14.354 11.922 1.00 86.81 253 TYR A C 1
ATOM 1997 O O . TYR A 1 253 ? -9.221 -14.481 12.089 1.00 86.81 253 TYR A O 1
ATOM 2005 N N . GLY A 1 254 ? -7.140 -15.234 12.429 1.00 86.81 254 GLY A N 1
ATOM 2006 C CA . GLY A 1 254 ? -7.541 -16.378 13.242 1.00 86.81 254 GLY A CA 1
ATOM 2007 C C . GLY A 1 254 ? -8.589 -17.248 12.541 1.00 86.81 254 GLY A C 1
ATOM 2008 O O . GLY A 1 254 ? -8.308 -17.875 11.520 1.00 86.81 254 GLY A O 1
ATOM 2009 N N . LYS A 1 255 ? -9.807 -17.286 13.096 1.00 85.75 255 LYS A N 1
ATOM 2010 C CA . LYS A 1 255 ? -10.935 -18.074 12.566 1.00 85.75 255 LYS A CA 1
ATOM 2011 C C . LYS A 1 255 ? -11.515 -17.496 11.271 1.00 85.75 255 LYS A C 1
ATOM 2013 O O . LYS A 1 255 ? -12.020 -18.257 10.452 1.00 85.75 255 LYS A O 1
ATOM 2018 N N . ASP A 1 256 ? -11.370 -16.191 11.059 1.00 87.44 256 ASP A N 1
ATOM 2019 C CA . ASP A 1 256 ? -11.951 -15.463 9.927 1.00 87.44 256 ASP A CA 1
ATOM 2020 C C . ASP A 1 256 ? -10.996 -15.420 8.715 1.00 87.44 256 ASP A C 1
ATOM 2022 O O . ASP A 1 256 ? -11.256 -14.752 7.715 1.00 87.44 256 ASP A O 1
ATOM 2026 N N . TYR A 1 257 ? -9.888 -16.175 8.762 1.00 86.56 257 TYR A N 1
ATOM 2027 C CA . TYR A 1 257 ? -8.886 -16.240 7.691 1.00 86.56 257 TYR A CA 1
ATOM 2028 C C . TYR A 1 257 ? -9.492 -16.580 6.323 1.00 86.56 257 TYR A C 1
ATOM 2030 O O . TYR A 1 257 ? -9.111 -15.984 5.318 1.00 86.56 257 TYR A O 1
ATOM 2038 N N . GLY A 1 258 ? -10.459 -17.503 6.288 1.00 85.50 258 GLY A N 1
ATOM 2039 C CA . GLY A 1 258 ? -11.139 -17.904 5.054 1.00 85.50 258 GLY A CA 1
ATOM 2040 C C . GLY A 1 258 ? -12.000 -16.806 4.420 1.00 85.50 258 GLY A C 1
ATOM 2041 O O . GLY A 1 258 ? -12.289 -16.898 3.231 1.00 85.50 258 GLY A O 1
ATOM 2042 N N . LEU A 1 259 ? -12.378 -15.773 5.180 1.00 88.25 259 LEU A N 1
ATOM 2043 C CA . LEU A 1 259 ? -13.161 -14.630 4.696 1.00 88.25 259 LEU A CA 1
ATOM 2044 C C . LEU A 1 259 ? -12.248 -13.490 4.228 1.00 88.25 259 LEU A C 1
ATOM 2046 O O . LEU A 1 259 ? -12.401 -12.975 3.123 1.00 88.25 259 LEU A O 1
ATOM 2050 N N . TYR A 1 260 ? -11.245 -13.143 5.037 1.00 89.31 260 TYR A N 1
ATOM 2051 C CA . TYR A 1 260 ? -10.373 -11.997 4.770 1.00 89.31 260 TYR A CA 1
ATOM 2052 C C . TYR A 1 260 ? -9.279 -12.266 3.732 1.00 89.31 260 TYR A C 1
ATOM 2054 O O . TYR A 1 260 ? -8.916 -11.367 2.973 1.00 89.31 260 TYR A O 1
ATOM 2062 N N . GLN A 1 261 ? -8.754 -13.494 3.648 1.00 89.12 261 GLN A N 1
ATOM 2063 C CA . GLN A 1 261 ? -7.680 -13.812 2.703 1.00 89.12 261 GLN A CA 1
ATOM 2064 C C . GLN A 1 261 ? -8.117 -13.656 1.228 1.00 89.12 261 GLN A C 1
ATOM 2066 O O . GLN A 1 261 ? -7.371 -13.035 0.466 1.00 89.12 261 GLN A O 1
ATOM 2071 N N . PRO A 1 262 ? -9.288 -14.158 0.781 1.00 89.94 262 PRO A N 1
ATOM 2072 C CA . PRO A 1 262 ? -9.747 -13.929 -0.590 1.00 89.94 262 PRO A CA 1
ATOM 2073 C C . PRO A 1 262 ? -9.940 -12.443 -0.901 1.00 89.94 262 PRO A C 1
ATOM 2075 O O . PRO A 1 262 ? -9.496 -11.982 -1.955 1.00 89.94 262 PRO A O 1
ATOM 2078 N N . ARG A 1 263 ? -10.528 -11.688 0.041 1.00 90.62 263 ARG A N 1
ATOM 2079 C CA . ARG A 1 263 ? -10.721 -10.234 -0.069 1.00 90.62 263 ARG A CA 1
ATOM 2080 C C . ARG A 1 263 ? -9.386 -9.512 -0.250 1.00 90.62 263 ARG A C 1
ATOM 2082 O O . ARG A 1 263 ? -9.265 -8.703 -1.167 1.00 90.62 263 ARG A O 1
ATOM 2089 N N . LEU A 1 264 ? -8.374 -9.856 0.551 1.00 89.56 264 LEU A N 1
ATOM 2090 C CA . LEU A 1 264 ? -7.013 -9.323 0.429 1.00 89.56 264 LEU A CA 1
ATOM 2091 C C . LEU A 1 264 ? -6.442 -9.564 -0.973 1.00 89.56 264 LEU A C 1
ATOM 2093 O O . LEU A 1 264 ? -6.053 -8.620 -1.651 1.00 89.56 264 LEU A O 1
ATOM 2097 N N . ILE A 1 265 ? -6.438 -10.819 -1.433 1.00 89.25 265 ILE A N 1
ATOM 2098 C CA . ILE A 1 265 ? -5.864 -11.200 -2.734 1.00 89.25 265 ILE A CA 1
ATOM 2099 C C . ILE A 1 265 ? -6.568 -10.465 -3.880 1.00 89.25 265 ILE A C 1
ATOM 2101 O O . ILE A 1 265 ? -5.917 -9.985 -4.813 1.00 89.25 265 ILE A O 1
ATOM 2105 N N . GLN A 1 266 ? -7.897 -10.370 -3.818 1.00 90.06 266 GLN A N 1
ATOM 2106 C CA . GLN A 1 266 ? -8.694 -9.695 -4.834 1.00 90.06 266 GLN A CA 1
ATOM 2107 C C . GLN A 1 266 ? -8.436 -8.183 -4.839 1.00 90.06 266 GLN A C 1
ATOM 2109 O O . GLN A 1 266 ? -8.239 -7.604 -5.908 1.00 90.06 266 GLN A O 1
ATOM 2114 N N . LEU A 1 267 ? -8.351 -7.558 -3.662 1.00 88.44 267 LEU A N 1
ATOM 2115 C CA . LEU A 1 267 ? -8.029 -6.140 -3.530 1.00 88.44 267 LEU A CA 1
ATOM 2116 C C . LEU A 1 267 ? -6.624 -5.832 -4.067 1.00 88.44 267 LEU A C 1
ATOM 2118 O O . LEU A 1 267 ? -6.463 -4.915 -4.873 1.00 88.44 267 LEU A O 1
ATOM 2122 N N . THR A 1 268 ? -5.622 -6.641 -3.710 1.00 87.81 268 THR A N 1
ATOM 2123 C CA . THR A 1 268 ? -4.255 -6.521 -4.237 1.00 87.81 268 THR A CA 1
ATOM 2124 C C . THR A 1 268 ? -4.234 -6.623 -5.764 1.00 87.81 268 THR A C 1
ATOM 2126 O O . THR A 1 268 ? -3.536 -5.857 -6.435 1.00 87.81 268 THR A O 1
ATOM 2129 N N . LYS A 1 269 ? -5.024 -7.539 -6.340 1.00 88.19 269 LYS A N 1
ATOM 2130 C CA . LYS A 1 269 ? -5.149 -7.681 -7.794 1.00 88.19 269 LYS A CA 1
ATOM 2131 C C . LYS A 1 269 ? -5.751 -6.426 -8.432 1.00 88.19 269 LYS A C 1
ATOM 2133 O O . LYS A 1 269 ? -5.159 -5.905 -9.374 1.00 88.19 269 LYS A O 1
ATOM 2138 N N . TYR A 1 270 ? -6.861 -5.906 -7.907 1.00 88.38 270 TYR A N 1
ATOM 2139 C CA . TYR A 1 270 ? -7.497 -4.698 -8.447 1.00 88.38 270 TYR A CA 1
ATOM 2140 C C . TYR A 1 270 ? -6.600 -3.465 -8.365 1.00 88.38 270 TYR A C 1
ATOM 2142 O O . TYR A 1 270 ? -6.540 -2.692 -9.321 1.00 88.38 270 TYR A O 1
ATOM 2150 N N . LEU A 1 271 ? -5.838 -3.313 -7.279 1.00 83.12 271 LEU A N 1
ATOM 2151 C CA . LEU A 1 271 ? -4.857 -2.235 -7.137 1.00 83.12 271 LEU A CA 1
ATOM 2152 C C . LEU A 1 271 ? -3.746 -2.319 -8.190 1.00 83.12 271 LEU A C 1
ATOM 2154 O O . LEU A 1 271 ? -3.370 -1.308 -8.785 1.00 83.12 271 LEU A O 1
ATOM 2158 N N . ARG A 1 272 ? -3.246 -3.528 -8.459 1.00 81.75 272 ARG A N 1
ATOM 2159 C CA . ARG A 1 272 ? -2.202 -3.762 -9.463 1.00 81.75 272 ARG A CA 1
ATOM 2160 C C . ARG A 1 272 ? -2.714 -3.551 -10.888 1.00 81.75 272 ARG A C 1
ATOM 2162 O O . ARG A 1 272 ? -2.034 -2.927 -11.710 1.00 81.75 272 ARG A O 1
ATOM 2169 N N . ASP A 1 273 ? -3.896 -4.076 -11.183 1.00 83.12 273 ASP A N 1
ATOM 2170 C CA . ASP A 1 273 ? -4.479 -4.058 -12.525 1.00 83.12 273 ASP A CA 1
ATOM 2171 C C . ASP A 1 273 ? -5.031 -2.653 -12.857 1.00 83.12 273 ASP A C 1
ATOM 2173 O O . ASP A 1 273 ? -4.959 -2.200 -14.003 1.00 83.12 273 ASP A O 1
ATOM 2177 N N . GLY A 1 274 ? -5.390 -1.892 -11.821 1.00 74.88 274 GLY A N 1
ATOM 2178 C CA . GLY A 1 274 ? -5.775 -0.488 -11.879 1.00 74.88 274 GLY A CA 1
ATOM 2179 C C . GLY A 1 274 ? -7.281 -0.246 -11.889 1.00 74.88 274 GLY A C 1
ATOM 2180 O O . GLY A 1 274 ? -7.750 0.761 -12.416 1.00 74.88 274 GLY A O 1
ATOM 2181 N N . GLU A 1 275 ? -8.036 -1.172 -11.311 1.00 83.25 275 GLU A N 1
ATOM 2182 C CA . GLU A 1 275 ? -9.495 -1.159 -11.253 1.00 83.25 275 GLU A CA 1
ATOM 2183 C C . GLU A 1 275 ? -9.975 -0.426 -9.989 1.00 83.25 275 GLU A C 1
ATOM 2185 O O . GLU A 1 275 ? -10.432 -1.040 -9.025 1.00 83.25 275 GLU A O 1
ATOM 2190 N N . LEU A 1 276 ? -9.864 0.909 -9.979 1.00 78.56 276 LEU A N 1
ATOM 2191 C CA . LEU A 1 276 ? -10.132 1.743 -8.795 1.00 78.56 276 LEU A CA 1
ATOM 2192 C C . LEU A 1 276 ? -11.530 1.523 -8.194 1.00 78.56 276 LEU A C 1
ATOM 2194 O O . LEU A 1 276 ? -11.659 1.376 -6.984 1.00 78.56 276 LEU A O 1
ATOM 2198 N N . ASN A 1 277 ? -12.572 1.463 -9.026 1.00 79.56 277 ASN A N 1
ATOM 2199 C CA . ASN A 1 277 ? -13.951 1.288 -8.553 1.00 79.56 277 ASN A CA 1
ATOM 2200 C C . ASN A 1 277 ? -14.175 -0.098 -7.930 1.00 79.56 277 ASN A C 1
ATOM 2202 O O . ASN A 1 277 ? -14.873 -0.225 -6.925 1.00 79.56 277 ASN A O 1
ATOM 2206 N N . ALA A 1 278 ? -13.558 -1.136 -8.503 1.00 85.12 278 ALA A N 1
ATOM 2207 C CA . ALA A 1 278 ? -13.617 -2.487 -7.957 1.00 85.12 278 ALA A CA 1
ATOM 2208 C C . ALA A 1 278 ? -12.849 -2.575 -6.628 1.00 85.12 278 ALA A C 1
ATOM 2210 O O . ALA A 1 278 ? -13.357 -3.142 -5.661 1.00 85.12 278 ALA A O 1
ATOM 2211 N N . ALA A 1 279 ? -11.675 -1.937 -6.552 1.00 85.50 279 ALA A N 1
ATOM 2212 C CA . ALA A 1 279 ? -10.912 -1.810 -5.315 1.00 85.50 279 ALA A CA 1
ATOM 2213 C C . ALA A 1 279 ? -11.701 -1.049 -4.237 1.00 85.50 279 ALA A C 1
ATOM 2215 O O . ALA A 1 279 ? -11.811 -1.533 -3.116 1.00 85.50 279 ALA A O 1
ATOM 2216 N N . LEU A 1 280 ? -12.325 0.086 -4.571 1.00 84.44 280 LEU A N 1
ATOM 2217 C CA . LEU A 1 280 ? -13.125 0.870 -3.627 1.00 84.44 280 LEU A CA 1
ATOM 2218 C C . LEU A 1 280 ? -14.300 0.072 -3.056 1.00 84.44 280 LEU A C 1
ATOM 2220 O O . LEU A 1 280 ? -14.556 0.136 -1.855 1.00 84.44 280 LEU A O 1
ATOM 2224 N N . ASN A 1 281 ? -14.983 -0.715 -3.888 1.00 86.31 281 ASN A N 1
ATOM 2225 C CA . ASN A 1 281 ? -16.072 -1.575 -3.426 1.00 86.31 281 ASN A CA 1
ATOM 2226 C C . ASN A 1 281 ? -15.604 -2.610 -2.393 1.00 86.31 281 ASN A C 1
ATOM 2228 O O . ASN A 1 281 ? -16.353 -2.908 -1.466 1.00 86.31 281 ASN A O 1
ATOM 2232 N N . LEU A 1 282 ? -14.371 -3.110 -2.526 1.00 86.75 282 LEU A N 1
ATOM 2233 C CA . LEU A 1 282 ? -13.742 -4.019 -1.564 1.00 86.75 282 LEU A CA 1
ATOM 2234 C C . LEU A 1 282 ? -13.060 -3.306 -0.389 1.00 86.75 282 LEU A C 1
ATOM 2236 O O . LEU A 1 282 ? -12.692 -3.970 0.575 1.00 86.75 282 LEU A O 1
ATOM 2240 N N . CYS A 1 283 ? -12.895 -1.984 -0.432 1.00 84.94 283 CYS A N 1
ATOM 2241 C CA . CYS A 1 283 ? -12.323 -1.174 0.650 1.00 84.94 283 CYS A CA 1
ATOM 2242 C C . CYS A 1 283 ? -13.371 -0.665 1.652 1.00 84.94 283 CYS A C 1
ATOM 2244 O O . CYS A 1 283 ? -13.042 0.161 2.504 1.00 84.94 283 CYS A O 1
ATOM 2246 N N . LYS A 1 284 ? -14.627 -1.115 1.554 1.00 84.88 284 LYS A N 1
ATOM 2247 C CA . LYS A 1 284 ? -15.665 -0.766 2.529 1.00 84.88 284 LYS A CA 1
ATOM 2248 C C . LYS A 1 284 ? -15.254 -1.263 3.909 1.00 84.88 284 LYS A C 1
ATOM 2250 O O . LYS A 1 284 ? -14.932 -2.433 4.064 1.00 84.88 284 LYS A O 1
ATOM 2255 N N . LEU A 1 285 ? -15.222 -0.355 4.873 1.00 85.38 285 LEU A N 1
ATOM 2256 C CA . LEU A 1 285 ? -14.990 -0.693 6.267 1.00 85.38 285 LEU A CA 1
ATOM 2257 C C . LEU A 1 285 ? -16.352 -0.730 6.932 1.00 85.38 285 LEU A C 1
ATOM 2259 O O . LEU A 1 285 ? -17.064 0.273 6.892 1.00 85.38 285 LEU A O 1
ATOM 2263 N N . ASP A 1 286 ? -16.716 -1.859 7.518 1.00 84.44 286 ASP A N 1
ATOM 2264 C CA . ASP A 1 286 ? -17.930 -1.958 8.310 1.00 84.44 286 ASP A CA 1
ATOM 2265 C C . ASP A 1 286 ? -17.688 -2.743 9.609 1.00 84.44 286 ASP A C 1
ATOM 2267 O O . ASP A 1 286 ? -16.557 -2.988 10.027 1.00 84.44 286 ASP A O 1
ATOM 2271 N N . PHE A 1 287 ? -18.763 -3.010 10.346 1.00 85.19 287 PHE A N 1
ATOM 2272 C CA . PHE A 1 287 ? -18.710 -3.740 11.614 1.00 85.19 287 PHE A CA 1
ATOM 2273 C C . PHE A 1 287 ? -19.029 -5.238 11.437 1.00 85.19 287 PHE A C 1
ATOM 2275 O O . PHE A 1 287 ? -19.259 -5.949 12.424 1.00 85.19 287 PHE A O 1
ATOM 2282 N N . ILE A 1 288 ? -19.089 -5.715 10.193 1.00 85.19 288 ILE A N 1
ATOM 2283 C CA . ILE A 1 288 ? -19.406 -7.081 9.777 1.00 85.19 288 ILE A CA 1
ATOM 2284 C C . ILE A 1 288 ? -18.095 -7.761 9.364 1.00 85.19 288 ILE A C 1
ATOM 2286 O O . ILE A 1 288 ? -17.143 -7.115 8.957 1.00 85.19 288 ILE A O 1
ATOM 2290 N N . ALA A 1 289 ? -17.995 -9.073 9.567 1.00 81.50 289 ALA A N 1
ATOM 2291 C CA . ALA A 1 289 ? -16.800 -9.810 9.173 1.00 81.50 289 ALA A CA 1
ATOM 2292 C C . ALA A 1 289 ? -16.829 -10.121 7.669 1.00 81.50 289 ALA A C 1
ATOM 2294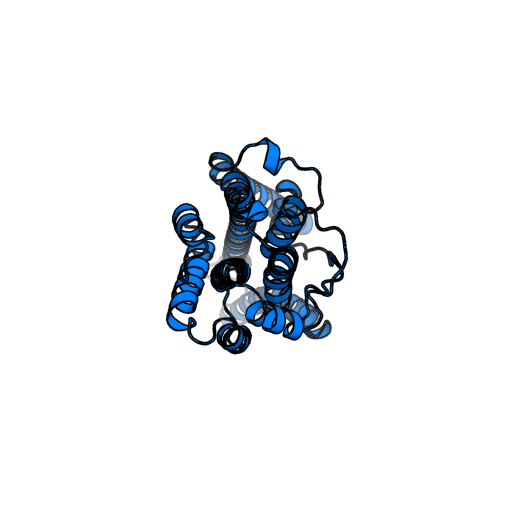 O O . ALA A 1 289 ? -17.815 -10.697 7.199 1.00 81.50 289 ALA A O 1
ATOM 2295 N N . GLY A 1 290 ? -15.728 -9.850 6.963 1.00 70.50 290 GLY A N 1
ATOM 2296 C CA . GLY A 1 290 ? -15.532 -10.216 5.550 1.00 70.50 290 GLY A CA 1
ATOM 2297 C C . GLY A 1 290 ? -15.627 -9.032 4.612 1.00 70.50 290 GLY A C 1
ATOM 2298 O O . GLY A 1 290 ? -16.009 -9.229 3.440 1.00 70.50 290 GLY A O 1
#

Foldseek 3Di:
DVVVVVVVVVVVLLVVLLVLLVVLVVVLCVQDPPVLLPPPDCLRLVNLSNCLSVVNDRDQDCDLNQGLQPPPDPVVVVVVVVVVVVVLVVVLVCQLVVCCVPPNQDDPNHGSVVVSVVSVVVVSVVSSVVSSLLSLLSSLLLSLLVVLLVCCLVVCVLVVDDPLLLLLLLLLLSCLSNQVSDHDVSSVSSNVSSCVSNVDDHRDPSNDLVSNLVSLVPDDLLSNQLSLLSSLLSNLSNLDDDPSVVVSNCSSCPPLSVPSVVLSNQLSVCSSVNVSVSNSVSSDRGSDHD

pLDDT: mean 72.35, std 14.17, range [39.84, 92.81]

Sequence (290 aa):
ATIFATLIVFYVLFIIALKAVYEVSGIINMHAKQSELATDGLFSVQHILSRTALELPDPELKILGIDPFKRISKKNLFILGLLYKAKIVVTNFVVKYGLILAIGPTIFGIPVLYEALLVECFWNGVVIRRVVHEARLRLFGFALANQIATNVCHDKMVAQLSPLAKAGCLRAIGNAVVMSKNYHPNMIILLIRFQQVLQITEENKYDDWDLFVDTLQKVTSKERNFLLDLFTVAAAFDGKVSELETKSLRAAYGKDYGLYQPRLIQLTKYLRDGELNAALNLCKLDFIAG